Protein AF-A0A6L7QMC7-F1 (afdb_monomer_lite)

Sequence (197 aa):
MERDATQFAGSLADPPIGRLSRRTPMNTADYEFFRHNGYILLGQLFSDQDAARLRQGFDEDRATWGRAFWRPLESAYQTVNCDPLITWPAVEEIIHLPPILDAVEALLGAPICLSEACLRHMEPYEGEGWRRWHRDRPHWQQHPLRTQYIHALVYLADVDETTHCFSLSPEAADAPILDQEEQLPRGGIVDLHGPAG

Secondary structure (DSSP, 8-state):
------------PPPP--------S--HHHHHHHHHHS-------S-HHHHHHHHHHHHHHHHHHTTTT-EE-SSTTEEEES-HHHH-TTHHHHHT-HHHHHHHHHHH-S--------EEEE----SSPP-----SS---TTSTTS-S-------SS-B-TTS--EEE----TTS----HHHHHHHH--EEE-B---

Radius of gyration: 19.86 Å; chains: 1; bounding box: 69×43×45 Å

pLDDT: mean 86.81, std 19.12, range [29.09, 97.94]

Structure (mmCIF, N/CA/C/O backbone):
data_AF-A0A6L7QMC7-F1
#
_entry.id   AF-A0A6L7QMC7-F1
#
loop_
_atom_site.group_PDB
_atom_site.id
_atom_site.type_symbol
_atom_site.label_atom_id
_atom_site.label_alt_id
_atom_site.label_comp_id
_atom_site.label_asym_id
_atom_site.label_entity_id
_atom_site.label_seq_id
_atom_site.pdbx_PDB_ins_code
_atom_site.Cartn_x
_atom_site.Cartn_y
_atom_site.Cartn_z
_atom_site.occupancy
_atom_site.B_iso_or_equiv
_atom_site.auth_seq_id
_atom_site.auth_comp_id
_atom_site.auth_asym_id
_atom_site.auth_atom_id
_atom_site.pdbx_PDB_model_num
ATOM 1 N N . MET A 1 1 ? -46.396 -27.458 -20.108 1.00 35.62 1 MET A N 1
ATOM 2 C CA . MET A 1 1 ? -46.158 -27.012 -21.491 1.00 35.62 1 MET A CA 1
ATOM 3 C C . MET A 1 1 ? -46.412 -25.517 -21.488 1.00 35.62 1 MET A C 1
ATOM 5 O O . MET A 1 1 ? -47.546 -25.147 -21.246 1.00 35.62 1 MET A O 1
ATOM 9 N N . GLU A 1 2 ? -45.480 -24.585 -21.542 1.00 34.94 2 GLU A N 1
ATOM 10 C CA . GLU A 1 2 ? -44.019 -24.488 -21.495 1.00 34.94 2 GLU A CA 1
ATOM 11 C C . GLU A 1 2 ? -43.790 -23.090 -20.889 1.00 34.94 2 GLU A C 1
ATOM 13 O O . GLU A 1 2 ? -44.581 -22.179 -21.137 1.00 34.94 2 GLU A O 1
ATOM 18 N N . ARG A 1 3 ? -42.800 -22.934 -20.006 1.00 32.62 3 ARG A N 1
ATOM 19 C CA . ARG A 1 3 ? -42.454 -21.622 -19.446 1.00 32.62 3 ARG A CA 1
ATOM 20 C C . ARG A 1 3 ? -41.454 -20.984 -20.400 1.00 32.62 3 ARG A C 1
ATOM 22 O O . ARG A 1 3 ? -40.366 -21.527 -20.559 1.00 32.62 3 ARG A O 1
ATOM 29 N N . ASP A 1 4 ? -41.842 -19.872 -21.010 1.00 31.39 4 ASP A N 1
ATOM 30 C CA . ASP A 1 4 ? -40.967 -19.066 -21.855 1.00 31.39 4 ASP A CA 1
ATOM 31 C C . ASP A 1 4 ? -39.892 -18.403 -20.984 1.00 31.39 4 ASP A C 1
ATOM 33 O O . ASP A 1 4 ? -40.183 -17.621 -20.074 1.00 31.39 4 ASP A O 1
ATOM 37 N N . ALA A 1 5 ? -38.644 -18.782 -21.237 1.00 38.91 5 ALA A N 1
ATOM 38 C CA . ALA A 1 5 ? -37.454 -18.232 -20.619 1.00 38.91 5 ALA A CA 1
ATOM 39 C C . ALA A 1 5 ? -36.795 -17.295 -21.630 1.00 38.91 5 ALA A C 1
ATOM 41 O O . ALA A 1 5 ? -36.126 -17.743 -22.558 1.00 38.91 5 ALA A O 1
ATOM 42 N N . THR A 1 6 ? -36.961 -15.984 -21.470 1.00 38.12 6 THR A N 1
ATOM 43 C CA . THR A 1 6 ? -36.045 -15.016 -22.087 1.00 38.12 6 THR A CA 1
ATOM 44 C C . THR A 1 6 ? -36.028 -13.739 -21.260 1.00 38.12 6 THR A C 1
ATOM 46 O O . THR A 1 6 ? -36.898 -12.881 -21.381 1.00 38.12 6 THR A O 1
ATOM 49 N N . GLN A 1 7 ? -35.037 -13.614 -20.380 1.00 33.97 7 GLN A N 1
ATOM 50 C CA . GLN A 1 7 ? -34.765 -12.369 -19.676 1.00 33.97 7 GLN A CA 1
ATOM 51 C C . GLN A 1 7 ? -33.250 -12.194 -19.512 1.00 33.97 7 GLN A C 1
ATOM 53 O O . GLN A 1 7 ? -32.563 -13.094 -19.042 1.00 33.97 7 GLN A O 1
ATOM 58 N N . PHE A 1 8 ? -32.793 -11.001 -19.907 1.00 32.31 8 PHE A N 1
ATOM 59 C CA . PHE A 1 8 ? -31.482 -10.382 -19.676 1.00 32.31 8 PHE A CA 1
ATOM 60 C C . PHE A 1 8 ? -30.285 -10.865 -20.511 1.00 32.31 8 PHE A C 1
ATOM 62 O O . PHE A 1 8 ? -29.362 -11.498 -20.015 1.00 32.31 8 PHE A O 1
ATOM 69 N N . ALA A 1 9 ? -30.231 -10.402 -21.764 1.00 33.53 9 ALA A N 1
ATOM 70 C CA . ALA A 1 9 ? -28.965 -10.047 -22.405 1.00 33.53 9 ALA A CA 1
ATOM 71 C C . ALA A 1 9 ? -28.721 -8.543 -22.174 1.00 33.53 9 ALA A C 1
ATOM 73 O O . ALA A 1 9 ? -29.216 -7.699 -22.920 1.00 33.53 9 ALA A O 1
ATOM 74 N N . GLY A 1 10 ? -28.032 -8.205 -21.082 1.00 29.09 10 GLY A N 1
ATOM 75 C CA . GLY A 1 10 ? -27.532 -6.856 -20.819 1.00 29.09 10 GLY A CA 1
ATOM 76 C C . GLY A 1 10 ? -26.106 -6.735 -21.342 1.00 29.09 10 GLY A C 1
ATOM 77 O O . GLY A 1 10 ? -25.186 -7.288 -20.751 1.00 29.09 10 GLY A O 1
ATOM 78 N N . SER A 1 11 ? -25.945 -6.045 -22.468 1.00 32.69 11 SER A N 1
ATOM 79 C CA . SER A 1 11 ? -24.656 -5.658 -23.042 1.00 32.69 11 SER A CA 1
ATOM 80 C C . SER A 1 11 ? -23.900 -4.746 -22.069 1.00 32.69 11 SER A C 1
ATOM 82 O O . SER A 1 11 ? -24.388 -3.662 -21.752 1.00 32.69 11 SER A O 1
ATOM 84 N N . LEU A 1 12 ? -22.709 -5.158 -21.629 1.00 34.00 12 LEU A N 1
ATOM 85 C CA . LEU A 1 12 ? -21.730 -4.273 -20.995 1.00 34.00 12 LEU A CA 1
ATOM 86 C C . LEU A 1 12 ? -21.158 -3.372 -22.093 1.00 34.00 12 LEU A C 1
ATOM 88 O O . LEU A 1 12 ? -20.345 -3.805 -22.901 1.00 34.00 12 LEU A O 1
ATOM 92 N N . ALA A 1 13 ? -21.676 -2.152 -22.194 1.00 36.00 13 ALA A N 1
ATOM 93 C CA . ALA A 1 13 ? -21.052 -1.114 -22.998 1.00 36.00 13 ALA A CA 1
ATOM 94 C C . ALA A 1 13 ? -19.860 -0.546 -22.214 1.00 36.00 13 ALA A C 1
ATOM 96 O O . ALA A 1 13 ? -20.028 -0.151 -21.058 1.00 36.00 13 ALA A O 1
ATOM 97 N N . ASP A 1 14 ? -18.686 -0.508 -22.845 1.00 32.34 14 ASP A N 1
ATOM 98 C CA . ASP A 1 14 ? -17.489 0.135 -22.302 1.00 32.34 14 ASP A CA 1
ATOM 99 C C . ASP A 1 14 ? -17.764 1.613 -21.973 1.00 32.34 14 ASP A C 1
ATOM 101 O O . ASP A 1 14 ? -18.368 2.326 -22.788 1.00 32.34 14 ASP A O 1
ATOM 105 N N . PRO A 1 15 ? -17.329 2.117 -20.804 1.00 36.69 15 PRO A N 1
ATOM 106 C CA . PRO A 1 15 ? -17.437 3.532 -20.510 1.00 36.69 15 PRO A CA 1
ATOM 107 C C . PRO A 1 15 ? -16.401 4.334 -21.320 1.00 36.69 15 PRO A C 1
ATOM 109 O O . PRO A 1 15 ? -15.297 3.859 -21.593 1.00 36.69 15 PRO A O 1
ATOM 112 N N . PRO A 1 16 ? -16.736 5.576 -21.712 1.00 36.78 16 PRO A N 1
ATOM 113 C CA . PRO A 1 16 ? -15.867 6.400 -22.536 1.00 36.78 16 PRO A CA 1
ATOM 114 C C . PRO A 1 16 ? -14.612 6.839 -21.770 1.00 36.78 16 PRO A C 1
ATOM 116 O O . PRO A 1 16 ? -14.682 7.354 -20.654 1.00 36.78 16 PRO A O 1
ATOM 119 N N . ILE A 1 17 ? -13.467 6.689 -22.435 1.00 52.59 17 ILE A N 1
ATOM 120 C CA . ILE A 1 17 ? -12.154 7.195 -22.029 1.00 52.59 17 ILE A CA 1
ATOM 121 C C . ILE A 1 17 ? -12.224 8.727 -21.944 1.00 52.59 17 ILE A C 1
ATOM 123 O O . ILE A 1 17 ? -12.370 9.412 -22.958 1.00 52.59 17 ILE A O 1
ATOM 127 N N . GLY A 1 18 ? -12.119 9.283 -20.735 1.00 31.95 18 GLY A N 1
ATOM 128 C CA . GLY A 1 18 ? -12.090 10.731 -20.546 1.00 31.95 18 GLY A CA 1
ATOM 129 C C . GLY A 1 18 ? -12.012 11.169 -19.087 1.00 31.95 18 GLY A C 1
ATOM 130 O O . GLY A 1 18 ? -13.034 11.223 -18.418 1.00 31.95 18 GLY A O 1
ATOM 131 N N . ARG A 1 19 ? -10.802 11.573 -18.660 1.00 35.41 19 ARG A N 1
ATOM 132 C CA . ARG A 1 19 ? -10.436 12.154 -17.348 1.00 35.41 19 ARG A CA 1
ATOM 133 C C . ARG A 1 19 ? -10.773 11.261 -16.151 1.00 35.41 19 ARG A C 1
ATOM 135 O O . ARG A 1 19 ? -11.935 11.111 -15.800 1.00 35.41 19 ARG A O 1
ATOM 142 N N . LEU A 1 20 ? -9.735 10.773 -15.464 1.00 40.53 20 LEU A N 1
ATOM 143 C CA . LEU A 1 20 ? -9.845 10.194 -14.122 1.00 40.53 20 LEU A CA 1
ATOM 144 C C . LEU A 1 20 ? -10.726 11.115 -13.267 1.00 40.53 20 LEU A C 1
ATOM 146 O O . LEU A 1 20 ? -10.348 12.244 -12.937 1.00 40.53 20 LEU A O 1
ATOM 150 N N . SER A 1 21 ? -11.952 10.667 -13.002 1.00 38.91 21 SER A N 1
ATOM 151 C CA . SER A 1 21 ? -12.861 11.352 -12.099 1.00 38.91 21 SER A CA 1
ATOM 152 C C . SER A 1 21 ? -12.156 11.402 -10.756 1.00 38.91 21 SER A C 1
ATOM 154 O O . SER A 1 21 ? -11.796 10.352 -10.229 1.00 38.91 21 SER A O 1
ATOM 156 N N . ARG A 1 22 ? -11.935 12.604 -10.208 1.00 46.34 22 ARG A N 1
ATOM 157 C CA . ARG A 1 22 ? -11.463 12.761 -8.827 1.00 46.34 22 ARG A CA 1
ATOM 158 C C . ARG A 1 22 ? -12.378 11.909 -7.953 1.00 46.34 22 ARG A C 1
ATOM 160 O O . ARG A 1 22 ? -13.557 12.246 -7.819 1.00 46.34 22 ARG A O 1
ATOM 167 N N . ARG A 1 23 ? -11.883 10.785 -7.432 1.00 52.19 23 ARG A N 1
ATOM 168 C CA . ARG A 1 23 ? -12.653 10.009 -6.463 1.00 52.19 23 ARG A CA 1
ATOM 169 C C . ARG A 1 23 ? -12.905 10.946 -5.282 1.00 52.19 23 ARG A C 1
ATOM 171 O O . ARG A 1 23 ? -12.024 11.707 -4.886 1.00 52.19 23 ARG A O 1
ATOM 178 N N . THR A 1 24 ? -14.158 11.003 -4.850 1.00 54.84 24 THR A N 1
ATOM 179 C CA . THR A 1 24 ? -14.621 11.861 -3.758 1.00 54.84 24 THR A CA 1
ATOM 180 C C . THR A 1 24 ? -13.783 11.578 -2.502 1.00 54.84 24 THR A C 1
ATOM 182 O O . THR A 1 24 ? -13.392 10.422 -2.328 1.00 54.84 24 THR A O 1
ATOM 185 N N . PRO A 1 25 ? -13.498 12.581 -1.645 1.00 67.56 25 PRO A N 1
ATOM 186 C CA . PRO A 1 25 ? -12.871 12.354 -0.340 1.00 67.56 25 PRO A CA 1
ATOM 187 C C . PRO A 1 25 ? -13.529 11.184 0.398 1.00 67.56 25 PRO A C 1
ATOM 189 O O . PRO A 1 25 ? -14.721 10.931 0.190 1.00 67.56 25 PRO A O 1
ATOM 192 N N . MET A 1 26 ? -12.751 10.495 1.244 1.00 83.88 26 MET A N 1
ATOM 193 C CA . MET A 1 26 ? -13.194 9.322 2.005 1.00 83.88 26 MET A CA 1
ATOM 194 C C . MET A 1 26 ? -14.612 9.526 2.543 1.00 83.88 26 MET A C 1
ATOM 196 O O . MET A 1 26 ? -14.870 10.435 3.335 1.00 83.88 26 MET A O 1
ATOM 200 N N . ASN A 1 27 ? -15.543 8.694 2.081 1.00 88.25 27 ASN A N 1
ATOM 201 C CA . ASN A 1 27 ? -16.928 8.782 2.515 1.00 88.25 27 ASN A CA 1
ATOM 202 C C . ASN A 1 27 ? -17.154 7.916 3.765 1.00 88.25 27 ASN A C 1
ATOM 204 O O . ASN A 1 27 ? -16.319 7.097 4.153 1.00 88.25 27 ASN A O 1
ATOM 208 N N . THR A 1 28 ? -18.313 8.083 4.400 1.00 93.12 28 THR A N 1
ATOM 209 C CA . THR A 1 28 ? -18.673 7.329 5.607 1.00 93.12 28 THR A CA 1
ATOM 210 C C . THR A 1 28 ? -18.673 5.815 5.386 1.00 93.12 28 THR A C 1
ATOM 212 O O . THR A 1 28 ? -18.278 5.084 6.284 1.00 93.12 28 THR A O 1
ATOM 215 N N . ALA A 1 29 ? -19.082 5.330 4.211 1.00 94.69 29 ALA A N 1
ATOM 216 C CA . ALA A 1 29 ? -19.093 3.897 3.928 1.00 94.69 29 ALA A CA 1
ATOM 217 C C . ALA A 1 29 ? -17.670 3.324 3.831 1.00 94.69 29 ALA A C 1
ATOM 219 O O . ALA A 1 29 ? -17.428 2.249 4.369 1.00 94.69 29 ALA A O 1
ATOM 220 N N . ASP A 1 30 ? -16.728 4.051 3.224 1.00 95.12 30 ASP A N 1
ATOM 221 C CA . ASP A 1 30 ? -15.317 3.647 3.166 1.00 95.12 30 ASP A CA 1
ATOM 222 C C . ASP A 1 30 ? -14.689 3.631 4.566 1.00 95.12 30 ASP A C 1
ATOM 224 O O . ASP A 1 30 ? -14.010 2.673 4.930 1.00 95.12 30 ASP A O 1
ATOM 228 N N . TYR A 1 31 ? -14.959 4.655 5.383 1.00 95.75 31 TYR A N 1
ATOM 229 C CA . TYR A 1 31 ? -14.473 4.710 6.764 1.00 95.75 31 TYR A CA 1
ATOM 230 C C . TYR A 1 31 ? -15.016 3.547 7.605 1.00 95.75 31 TYR A C 1
ATOM 232 O O . TYR A 1 31 ? -14.258 2.872 8.302 1.00 95.75 31 TYR A O 1
ATOM 240 N N . GLU A 1 32 ? -16.320 3.275 7.525 1.00 97.44 32 GLU A N 1
ATOM 241 C CA . GLU A 1 32 ? -16.929 2.148 8.231 1.00 97.44 32 GLU A CA 1
ATOM 242 C C . GLU A 1 32 ? -16.409 0.809 7.704 1.00 97.44 32 GLU A C 1
ATOM 244 O O . GLU A 1 32 ? -16.139 -0.096 8.493 1.00 97.44 32 GLU A O 1
ATOM 249 N N . PHE A 1 33 ? -16.191 0.673 6.394 1.00 97.44 33 PHE A N 1
ATOM 250 C CA . PHE A 1 33 ? -15.571 -0.523 5.835 1.00 97.44 33 PHE A CA 1
ATOM 251 C C . PHE A 1 33 ? -14.164 -0.728 6.407 1.00 97.44 33 PHE A C 1
ATOM 253 O O . PHE A 1 33 ? -13.866 -1.826 6.884 1.00 97.44 33 PHE A O 1
ATOM 260 N N . PHE A 1 34 ? -13.335 0.321 6.451 1.00 97.69 34 PHE A N 1
ATOM 261 C CA . PHE A 1 34 ? -12.019 0.258 7.085 1.00 97.69 34 PHE A CA 1
ATOM 262 C C . PHE A 1 34 ? -12.136 -0.130 8.559 1.00 97.69 34 PHE A C 1
ATOM 264 O O . PHE A 1 34 ? -11.429 -1.019 9.021 1.00 97.69 34 PHE A O 1
ATOM 271 N N . ARG A 1 35 ? -13.053 0.488 9.309 1.00 97.69 35 ARG A N 1
ATOM 272 C CA . ARG A 1 35 ? -13.267 0.184 10.729 1.00 97.69 35 ARG A CA 1
ATOM 273 C C . ARG A 1 35 ? -13.571 -1.299 10.959 1.00 97.69 35 ARG A C 1
ATOM 275 O O . ARG A 1 35 ? -13.104 -1.852 11.951 1.00 97.69 35 ARG A O 1
ATOM 282 N N . HIS A 1 36 ? -14.330 -1.939 10.072 1.00 97.50 36 HIS A N 1
ATOM 283 C CA . HIS A 1 36 ? -14.719 -3.345 10.216 1.00 97.50 36 HIS A CA 1
ATOM 284 C C . HIS A 1 36 ? -13.692 -4.339 9.656 1.00 97.50 36 HIS A C 1
ATOM 286 O O . HIS A 1 36 ? -13.712 -5.500 10.058 1.00 97.50 36 HIS A O 1
ATOM 292 N N . ASN A 1 37 ? -12.815 -3.914 8.743 1.00 97.62 37 ASN A N 1
ATOM 293 C CA . ASN A 1 37 ? -11.956 -4.835 7.994 1.00 97.62 37 ASN A CA 1
ATOM 294 C C . ASN A 1 37 ? -10.453 -4.531 8.090 1.00 97.62 37 ASN A C 1
ATOM 296 O O . ASN A 1 37 ? -9.644 -5.399 7.778 1.00 97.62 37 ASN A O 1
ATOM 300 N N . GLY A 1 38 ? -10.064 -3.322 8.488 1.00 96.44 38 GLY A N 1
ATOM 301 C CA . GLY A 1 38 ? -8.672 -2.872 8.554 1.00 96.44 38 GLY A CA 1
ATOM 302 C C . GLY A 1 38 ? -8.050 -2.491 7.204 1.00 96.44 38 GLY A C 1
ATOM 303 O O . GLY A 1 38 ? -6.847 -2.253 7.141 1.00 96.44 38 GLY A O 1
ATOM 304 N N . TYR A 1 39 ? -8.835 -2.433 6.123 1.00 97.06 39 TYR A N 1
ATOM 305 C CA . TYR A 1 39 ? -8.382 -2.021 4.789 1.00 97.06 39 TYR A CA 1
ATOM 306 C C . TYR A 1 39 ? -9.516 -1.369 3.993 1.00 97.06 39 TYR A C 1
ATOM 308 O O . TYR A 1 39 ? -10.681 -1.532 4.342 1.00 97.06 39 TYR A O 1
ATOM 316 N N . ILE A 1 40 ? -9.172 -0.664 2.911 1.00 96.19 40 ILE A N 1
ATOM 317 C CA . ILE A 1 40 ? -10.093 -0.191 1.864 1.00 96.19 40 ILE A CA 1
ATOM 318 C C . ILE A 1 40 ? -9.420 -0.316 0.498 1.00 96.19 40 ILE A C 1
ATOM 320 O O . ILE A 1 40 ? -8.194 -0.316 0.405 1.00 96.19 40 ILE A O 1
ATOM 324 N N . LEU A 1 41 ? -10.222 -0.376 -0.565 1.00 94.62 41 LEU A N 1
ATOM 325 C CA . LEU A 1 41 ? -9.732 -0.322 -1.941 1.00 94.62 41 LEU A CA 1
ATOM 326 C C . LEU A 1 41 ? -9.963 1.073 -2.519 1.00 94.62 41 LEU A C 1
ATOM 328 O O . LEU A 1 41 ? -11.105 1.517 -2.678 1.00 94.62 41 LEU A O 1
ATOM 332 N N . LEU A 1 42 ? -8.874 1.754 -2.879 1.00 93.31 42 LEU A N 1
ATOM 333 C CA . LEU A 1 42 ? -8.942 3.064 -3.532 1.00 93.31 42 LEU A CA 1
ATOM 334 C C . LEU A 1 42 ? -9.303 2.975 -5.027 1.00 93.31 42 LEU A C 1
ATOM 336 O O . LEU A 1 42 ? -9.675 3.995 -5.612 1.00 93.31 42 LEU A O 1
ATOM 340 N N . GLY A 1 43 ? -9.362 1.759 -5.579 1.00 92.75 43 GLY A N 1
ATOM 341 C CA . GLY A 1 43 ? -9.669 1.511 -6.985 1.00 92.75 43 GLY A CA 1
ATOM 342 C C . GLY A 1 43 ? -8.534 1.981 -7.890 1.00 92.75 43 GLY A C 1
ATOM 343 O O . GLY A 1 43 ? -7.420 2.173 -7.419 1.00 92.75 43 GLY A O 1
ATOM 344 N N . GLN A 1 44 ? -8.853 2.191 -9.166 1.00 94.00 44 GLN A N 1
ATOM 345 C CA . GLN A 1 44 ? -7.896 2.633 -10.174 1.00 94.00 44 GLN A CA 1
ATOM 346 C C . GLN A 1 44 ? -7.441 4.080 -9.914 1.00 94.00 44 GLN A C 1
ATOM 348 O O . GLN A 1 44 ? -8.246 5.012 -10.042 1.00 94.00 44 GLN A O 1
ATOM 353 N N . LEU A 1 45 ? -6.168 4.288 -9.567 1.00 93.56 45 LEU A N 1
ATOM 354 C CA . LEU A 1 45 ? -5.603 5.618 -9.302 1.00 93.56 45 LEU A CA 1
ATOM 355 C C . LEU A 1 45 ? -5.004 6.267 -10.551 1.00 93.56 45 LEU A C 1
ATOM 357 O O . LEU A 1 45 ? -4.984 7.496 -10.657 1.00 93.56 45 LEU A O 1
ATOM 361 N N . PHE A 1 46 ? -4.542 5.453 -11.499 1.00 94.12 46 PHE A N 1
ATOM 362 C CA . PHE A 1 46 ? -3.865 5.909 -12.711 1.00 94.12 46 PHE A CA 1
ATOM 363 C C . PHE A 1 46 ? -4.627 5.539 -13.977 1.00 94.12 46 PHE A C 1
ATOM 365 O O . PHE A 1 46 ? -5.335 4.540 -14.033 1.00 94.12 46 PHE A O 1
ATOM 372 N N . SER A 1 47 ? -4.441 6.338 -15.026 1.00 94.31 47 SER A N 1
ATOM 373 C CA . SER A 1 47 ? -4.814 5.917 -16.374 1.00 94.31 47 SER A CA 1
ATOM 374 C C . SER A 1 47 ? -3.876 4.800 -16.836 1.00 94.31 47 SER A C 1
ATOM 376 O O . SER A 1 47 ? -2.734 4.752 -16.382 1.00 94.31 47 SER A O 1
ATOM 378 N N . ASP A 1 48 ? -4.295 3.967 -17.789 1.00 93.62 48 ASP A N 1
ATOM 379 C CA . ASP A 1 48 ? -3.432 2.918 -18.359 1.00 93.62 48 ASP A CA 1
ATOM 380 C C . ASP A 1 48 ? -2.093 3.483 -18.864 1.00 93.62 48 ASP A C 1
ATOM 382 O O . ASP A 1 48 ? -1.038 2.871 -18.709 1.00 93.62 48 ASP A O 1
ATOM 386 N N . GLN A 1 49 ? -2.121 4.696 -19.428 1.00 95.81 49 GLN A N 1
ATOM 387 C CA . GLN A 1 49 ? -0.925 5.392 -19.897 1.00 95.81 49 GLN A CA 1
ATOM 388 C C . GLN A 1 49 ? 0.011 5.779 -18.740 1.00 95.81 49 GLN A C 1
A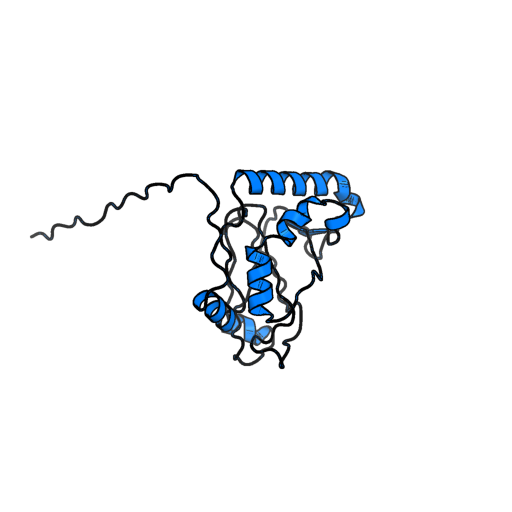TOM 390 O O . GLN A 1 49 ? 1.226 5.607 -18.852 1.00 95.81 49 GLN A O 1
ATOM 395 N N . ASP A 1 50 ? -0.535 6.308 -17.643 1.00 95.69 50 ASP A N 1
ATOM 396 C CA . ASP A 1 50 ? 0.256 6.674 -16.465 1.00 95.69 50 ASP A CA 1
ATOM 397 C C . ASP A 1 50 ? 0.789 5.435 -15.743 1.00 95.69 50 ASP A C 1
ATOM 399 O O . ASP A 1 50 ? 1.963 5.408 -15.378 1.00 95.69 50 ASP A O 1
ATOM 403 N N . ALA A 1 51 ? -0.032 4.391 -15.609 1.00 95.31 51 ALA A N 1
ATOM 404 C CA . ALA A 1 51 ? 0.372 3.112 -15.039 1.00 95.31 51 ALA A CA 1
ATOM 405 C C . 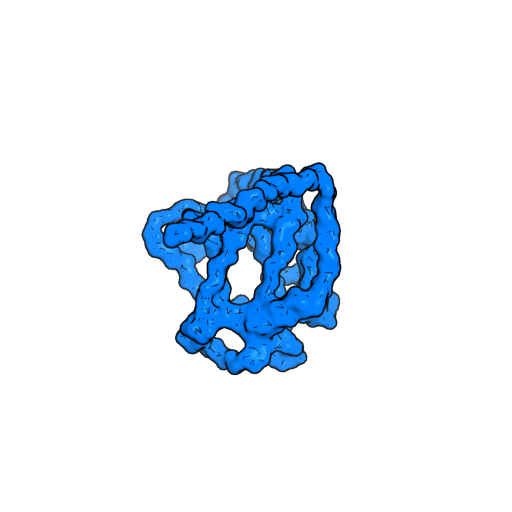ALA A 1 51 ? 1.525 2.489 -15.845 1.00 95.31 51 ALA A C 1
ATOM 407 O O . ALA A 1 51 ? 2.542 2.106 -15.267 1.00 95.31 51 ALA A O 1
ATOM 408 N N . ALA A 1 52 ? 1.430 2.477 -17.180 1.00 96.06 52 ALA A N 1
ATOM 409 C CA . ALA A 1 52 ? 2.493 1.981 -18.053 1.00 96.06 52 ALA A CA 1
ATOM 410 C C . ALA A 1 52 ? 3.792 2.795 -17.925 1.00 96.06 52 ALA A C 1
ATOM 412 O O . ALA A 1 52 ? 4.878 2.221 -17.842 1.00 96.06 52 ALA A O 1
ATOM 413 N N . ARG A 1 53 ? 3.697 4.130 -17.858 1.00 97.00 53 ARG A N 1
ATOM 414 C CA . ARG A 1 53 ? 4.859 5.010 -17.650 1.00 97.00 53 ARG A CA 1
ATOM 415 C C . ARG A 1 53 ? 5.525 4.762 -16.296 1.00 97.00 53 ARG A C 1
ATOM 417 O O . ARG A 1 53 ? 6.750 4.677 -16.228 1.00 97.00 53 ARG A O 1
ATOM 424 N N . LEU A 1 54 ? 4.741 4.657 -15.222 1.00 97.19 54 LEU A N 1
ATOM 425 C CA . LEU A 1 54 ? 5.265 4.395 -13.880 1.00 97.19 54 LEU A CA 1
ATOM 426 C C . LEU A 1 54 ? 5.902 3.006 -13.799 1.00 97.19 54 LEU A C 1
ATOM 428 O O . LEU A 1 54 ? 6.986 2.861 -13.239 1.00 97.19 54 LEU A O 1
ATOM 432 N N . ARG A 1 55 ? 5.288 1.999 -14.425 1.00 96.94 55 ARG A N 1
ATOM 433 C CA . ARG A 1 55 ? 5.872 0.661 -14.540 1.00 96.94 55 ARG A CA 1
ATOM 434 C C . ARG A 1 55 ? 7.208 0.681 -15.280 1.00 96.94 55 ARG A C 1
ATOM 436 O O . ARG A 1 55 ? 8.174 0.105 -14.790 1.00 96.94 55 ARG A O 1
ATOM 443 N N . GLN A 1 56 ? 7.297 1.387 -16.405 1.00 97.31 56 GLN A N 1
ATOM 444 C CA . GLN A 1 56 ? 8.564 1.540 -17.118 1.00 97.31 56 GLN A CA 1
ATOM 445 C C . GLN A 1 56 ? 9.641 2.175 -16.221 1.00 97.31 56 GLN A C 1
ATOM 447 O O . GLN A 1 56 ? 10.757 1.667 -16.161 1.00 97.31 56 GLN A O 1
ATOM 452 N N . GLY A 1 57 ? 9.303 3.238 -15.482 1.00 97.31 57 GLY A N 1
ATOM 453 C CA . GLY A 1 57 ? 10.231 3.882 -14.546 1.00 97.31 57 GLY A CA 1
ATOM 454 C C . GLY A 1 57 ? 10.708 2.951 -13.426 1.00 97.31 57 GLY A C 1
ATOM 455 O O . GLY A 1 57 ? 11.893 2.936 -13.101 1.00 97.31 57 GLY A O 1
ATOM 456 N N . PHE A 1 58 ? 9.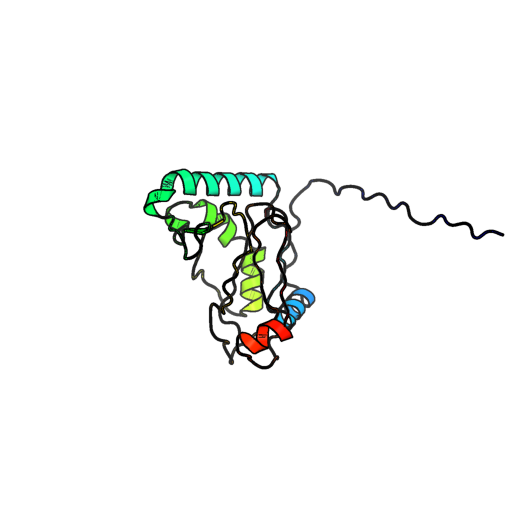813 2.122 -12.886 1.00 97.44 58 PHE A N 1
ATOM 457 C CA . PHE A 1 58 ? 10.159 1.078 -11.921 1.00 97.44 58 PHE A CA 1
ATOM 458 C C . PHE A 1 58 ? 11.144 0.050 -12.508 1.00 97.44 58 PHE A C 1
ATOM 460 O O . PHE A 1 58 ? 12.120 -0.322 -11.854 1.00 97.44 58 PHE A O 1
ATOM 467 N N . ASP A 1 59 ? 10.915 -0.408 -13.741 1.00 97.25 59 ASP A N 1
ATOM 468 C CA . ASP A 1 59 ? 11.783 -1.395 -14.392 1.00 97.25 59 ASP A CA 1
ATOM 469 C C . ASP A 1 59 ? 13.165 -0.799 -14.734 1.00 97.25 59 ASP A C 1
ATOM 471 O O . ASP A 1 59 ? 14.194 -1.461 -14.558 1.00 97.25 59 ASP A O 1
ATOM 475 N N . GLU A 1 60 ? 13.217 0.471 -15.145 1.00 97.75 60 GLU A N 1
ATOM 476 C CA . GLU A 1 60 ? 14.460 1.222 -15.369 1.00 97.75 60 GLU A CA 1
ATOM 477 C C . GLU A 1 60 ? 15.255 1.438 -14.071 1.00 97.75 60 GLU A C 1
ATOM 479 O O . GLU A 1 60 ? 16.482 1.275 -14.069 1.00 97.75 60 GLU A O 1
ATOM 484 N N . ASP A 1 61 ? 14.574 1.743 -12.959 1.00 97.94 61 ASP A N 1
ATOM 485 C CA . ASP A 1 61 ? 15.185 1.852 -11.630 1.00 97.94 61 ASP A CA 1
ATOM 486 C C . ASP A 1 61 ? 15.863 0.540 -11.227 1.00 97.94 61 ASP A C 1
ATOM 488 O O . ASP A 1 61 ? 17.047 0.521 -10.874 1.00 97.94 61 ASP A O 1
ATOM 492 N N . ARG A 1 62 ? 15.149 -0.585 -11.370 1.00 96.88 62 ARG A N 1
ATOM 493 C CA . ARG A 1 62 ? 15.693 -1.926 -11.117 1.00 96.88 62 ARG A CA 1
ATOM 494 C C . ARG A 1 62 ? 16.902 -2.234 -11.985 1.00 96.88 62 ARG A C 1
ATOM 496 O O . ARG A 1 62 ? 17.905 -2.737 -11.477 1.00 96.88 62 ARG A O 1
ATOM 503 N N . ALA A 1 63 ? 16.821 -1.956 -13.284 1.00 97.25 63 ALA A N 1
ATOM 504 C CA . ALA A 1 63 ? 17.910 -2.234 -14.215 1.00 97.25 63 ALA A CA 1
ATOM 505 C C . ALA A 1 63 ? 19.166 -1.408 -13.892 1.00 97.25 63 ALA A C 1
ATOM 507 O O . ALA A 1 63 ? 20.285 -1.920 -13.968 1.00 97.25 63 ALA A O 1
ATOM 508 N N . THR A 1 64 ? 18.982 -0.149 -13.491 1.00 97.69 64 THR A N 1
ATOM 509 C CA . THR A 1 64 ? 20.072 0.798 -13.225 1.00 97.69 64 THR A CA 1
ATOM 510 C C . THR A 1 64 ? 20.694 0.586 -11.845 1.00 97.69 64 THR A C 1
ATOM 512 O O . THR A 1 64 ? 21.917 0.516 -11.708 1.00 97.69 64 THR A O 1
ATOM 515 N N . TRP A 1 65 ? 19.861 0.443 -10.813 1.00 97.56 65 TRP A N 1
ATOM 516 C CA . TRP A 1 65 ? 20.272 0.444 -9.406 1.00 97.56 65 TRP A CA 1
ATOM 517 C C . TRP A 1 65 ? 20.228 -0.935 -8.747 1.00 97.56 65 TRP A C 1
ATOM 519 O O . TRP A 1 65 ? 20.521 -1.061 -7.553 1.00 97.56 65 TRP A O 1
ATOM 529 N N . GLY A 1 66 ? 19.926 -1.987 -9.512 1.00 94.69 66 GLY A N 1
ATOM 530 C CA . GLY A 1 66 ? 19.679 -3.344 -9.019 1.00 94.69 66 GLY A CA 1
ATOM 531 C C . GLY A 1 66 ? 20.784 -3.949 -8.148 1.00 94.69 66 GLY A C 1
ATOM 532 O O . GLY A 1 66 ? 20.510 -4.780 -7.293 1.00 94.69 66 GLY A O 1
ATOM 533 N N . ARG A 1 67 ? 22.043 -3.530 -8.326 1.00 93.25 67 ARG A N 1
ATOM 534 C CA . ARG A 1 67 ? 23.178 -4.010 -7.510 1.00 93.25 67 ARG A CA 1
ATOM 535 C C . ARG A 1 67 ? 23.421 -3.204 -6.235 1.00 93.25 67 ARG A C 1
ATOM 537 O O . ARG A 1 67 ? 24.126 -3.691 -5.358 1.00 93.25 67 ARG A O 1
ATOM 544 N N . ALA A 1 68 ? 22.925 -1.971 -6.174 1.00 95.50 68 ALA A N 1
ATOM 545 C CA . ALA A 1 68 ? 23.262 -1.015 -5.123 1.00 95.50 68 ALA A CA 1
ATOM 546 C C . ALA A 1 68 ? 22.112 -0.799 -4.133 1.00 95.50 68 ALA A C 1
ATOM 548 O O . ALA A 1 68 ? 22.361 -0.743 -2.933 1.00 95.50 68 ALA A O 1
ATOM 549 N N . PHE A 1 69 ? 20.873 -0.706 -4.625 1.00 97.31 69 PHE A N 1
ATOM 550 C CA . PHE A 1 69 ? 19.705 -0.345 -3.810 1.00 97.31 69 PHE A CA 1
ATOM 551 C C . PHE A 1 69 ? 18.653 -1.450 -3.710 1.00 97.31 69 PHE A C 1
ATOM 553 O O . PHE A 1 69 ? 17.863 -1.468 -2.769 1.00 97.31 69 PHE A O 1
ATOM 560 N N . TRP A 1 70 ? 18.665 -2.408 -4.637 1.00 97.25 70 TRP A N 1
ATOM 561 C CA . TRP A 1 70 ? 17.750 -3.541 -4.601 1.00 97.25 70 TRP A CA 1
ATOM 562 C C . TRP A 1 70 ? 18.390 -4.716 -3.878 1.00 97.25 70 TRP A C 1
ATOM 564 O O . TRP A 1 70 ? 19.451 -5.204 -4.266 1.00 97.25 70 TRP A O 1
ATOM 574 N N . ARG A 1 71 ? 17.730 -5.192 -2.823 1.00 95.12 71 ARG A N 1
ATOM 575 C CA . ARG A 1 71 ? 18.199 -6.331 -2.026 1.00 95.12 71 ARG A CA 1
ATOM 576 C C . ARG A 1 71 ? 17.189 -7.475 -2.042 1.00 95.12 71 ARG A C 1
ATOM 578 O O . ARG A 1 71 ? 15.986 -7.202 -2.031 1.00 95.12 71 ARG A O 1
ATOM 585 N N . PRO A 1 72 ? 17.644 -8.739 -2.046 1.00 93.00 72 PRO A N 1
ATOM 586 C CA . PRO A 1 72 ? 16.751 -9.871 -1.847 1.00 93.00 72 PRO A CA 1
ATOM 587 C C . PRO A 1 72 ? 16.166 -9.845 -0.431 1.00 93.00 72 PRO A C 1
ATOM 589 O O . PRO A 1 72 ? 16.824 -9.408 0.518 1.00 93.00 72 PRO A O 1
ATOM 592 N N . LEU A 1 73 ? 14.928 -10.311 -0.298 1.00 88.12 73 LEU A N 1
ATOM 593 C CA . LEU A 1 73 ? 14.329 -10.643 0.992 1.00 88.12 73 LEU A CA 1
ATOM 594 C C . LEU A 1 73 ? 14.492 -12.139 1.288 1.00 88.12 73 LEU A C 1
ATOM 596 O O . LEU A 1 73 ? 15.184 -12.855 0.571 1.00 88.12 73 LEU A O 1
ATOM 600 N N . GLU A 1 74 ? 13.918 -12.603 2.400 1.00 79.88 74 GLU A N 1
ATOM 601 C CA . GLU A 1 74 ? 14.048 -14.001 2.839 1.00 79.88 74 GLU A CA 1
ATOM 602 C C . GLU A 1 74 ? 13.514 -15.008 1.808 1.00 79.88 74 GLU A C 1
ATOM 604 O O . GLU A 1 74 ? 14.009 -16.132 1.742 1.00 79.88 74 GLU A O 1
ATOM 609 N N . SER A 1 75 ? 12.533 -14.617 0.989 1.00 73.94 75 SER A N 1
ATOM 610 C CA . SER A 1 75 ? 12.098 -15.407 -0.160 1.00 73.94 75 SER A CA 1
ATOM 611 C C . SER A 1 75 ? 13.007 -15.152 -1.366 1.00 73.94 75 SER A C 1
ATOM 613 O O . SER A 1 75 ? 13.299 -14.012 -1.728 1.00 73.94 75 SER A O 1
ATOM 615 N N . ALA A 1 76 ? 13.436 -16.232 -2.028 1.00 71.56 76 ALA A N 1
ATOM 616 C CA . ALA A 1 76 ? 14.399 -16.177 -3.134 1.00 71.56 76 ALA A CA 1
ATOM 617 C C . ALA A 1 76 ? 13.912 -15.386 -4.367 1.00 71.56 76 ALA A C 1
ATOM 619 O O . ALA A 1 76 ? 14.715 -15.040 -5.228 1.00 71.56 76 ALA A O 1
ATOM 620 N N . TYR A 1 77 ? 12.613 -15.107 -4.449 1.00 86.50 77 TYR A N 1
ATOM 621 C CA . TYR A 1 77 ? 11.958 -14.447 -5.576 1.00 86.50 77 TYR A CA 1
ATOM 622 C C . TYR A 1 77 ? 11.488 -13.021 -5.247 1.00 86.50 77 TYR A C 1
ATOM 624 O O . TYR A 1 77 ? 10.887 -12.373 -6.096 1.00 86.50 77 TYR A O 1
ATOM 632 N N . GLN A 1 78 ? 11.750 -12.499 -4.043 1.00 90.88 78 GLN A N 1
ATOM 633 C CA . GLN A 1 78 ? 11.393 -11.125 -3.692 1.00 90.88 78 GLN A CA 1
ATOM 634 C C . GLN A 1 78 ? 12.631 -10.238 -3.592 1.00 90.88 78 GLN A C 1
ATOM 636 O O . GLN A 1 78 ? 13.576 -10.543 -2.863 1.00 90.88 78 GLN A O 1
ATOM 641 N N . THR A 1 79 ? 12.588 -9.083 -4.255 1.00 95.00 79 THR A N 1
ATOM 642 C CA . THR A 1 79 ? 13.552 -8.001 -4.036 1.00 95.00 79 THR A CA 1
ATOM 643 C C . THR A 1 79 ? 12.848 -6.711 -3.642 1.00 95.00 79 THR A C 1
ATOM 645 O O . THR A 1 79 ? 11.674 -6.489 -3.951 1.00 95.00 79 THR A O 1
ATOM 648 N N . VAL A 1 80 ? 13.558 -5.868 -2.896 1.00 96.56 80 VAL A N 1
ATOM 649 C CA . VAL A 1 80 ? 13.028 -4.611 -2.368 1.00 96.56 80 VAL A CA 1
ATOM 650 C C . VAL A 1 80 ? 14.051 -3.488 -2.500 1.00 96.56 80 VAL A C 1
ATOM 652 O O . VAL A 1 80 ? 15.242 -3.711 -2.277 1.00 96.56 80 VAL A O 1
ATOM 655 N N . ASN A 1 81 ? 13.569 -2.288 -2.811 1.00 97.75 81 ASN A N 1
ATOM 656 C CA . ASN A 1 81 ? 14.285 -1.020 -2.679 1.00 97.75 81 ASN A CA 1
ATOM 657 C C . ASN A 1 81 ? 13.461 -0.113 -1.751 1.00 97.75 81 ASN A C 1
ATOM 659 O O . ASN A 1 81 ? 12.338 0.239 -2.097 1.00 97.75 81 ASN A O 1
ATOM 663 N N . CYS A 1 82 ? 13.988 0.224 -0.571 1.00 96.62 82 CYS A N 1
ATOM 664 C CA . CYS A 1 82 ? 13.305 1.066 0.426 1.00 96.62 82 CYS A CA 1
ATOM 665 C C . CYS A 1 82 ? 13.801 2.517 0.452 1.00 96.62 82 CYS A C 1
ATOM 667 O O . CYS A 1 82 ? 13.443 3.280 1.344 1.00 96.62 82 CYS A O 1
ATOM 669 N N . ASP A 1 83 ? 14.590 2.901 -0.552 1.00 95.88 83 ASP A N 1
ATOM 670 C CA . ASP A 1 83 ? 15.068 4.265 -0.743 1.00 95.88 83 ASP A CA 1
ATOM 671 C C . ASP A 1 83 ? 14.716 4.782 -2.157 1.00 95.88 83 ASP A C 1
ATOM 673 O O . ASP A 1 83 ? 15.570 5.345 -2.857 1.00 95.88 83 ASP A O 1
ATOM 677 N N . PRO A 1 84 ? 13.464 4.608 -2.633 1.00 96.00 84 PRO A N 1
ATOM 678 C CA . PRO A 1 84 ? 13.115 4.932 -4.011 1.00 96.00 84 PRO A CA 1
ATOM 679 C C . PRO A 1 84 ? 13.166 6.429 -4.299 1.00 96.00 84 PRO A C 1
ATOM 681 O O . PRO A 1 84 ? 13.419 6.817 -5.428 1.00 96.00 84 PRO A O 1
ATOM 684 N N . LEU A 1 85 ? 13.031 7.287 -3.285 1.00 95.69 85 LEU A N 1
ATOM 685 C CA . LEU A 1 85 ? 13.203 8.735 -3.444 1.00 95.69 85 LEU A CA 1
ATOM 686 C C . LEU A 1 85 ? 14.627 9.128 -3.880 1.00 95.69 85 LEU A C 1
ATOM 688 O O . LEU A 1 85 ? 14.823 10.205 -4.433 1.00 95.69 85 LEU A O 1
ATOM 692 N N . ILE A 1 86 ? 15.622 8.264 -3.649 1.00 95.94 86 ILE A N 1
ATOM 693 C CA . ILE A 1 86 ? 17.009 8.487 -4.084 1.00 95.94 86 ILE A CA 1
ATOM 694 C C . ILE A 1 86 ? 17.207 8.049 -5.539 1.00 95.94 86 ILE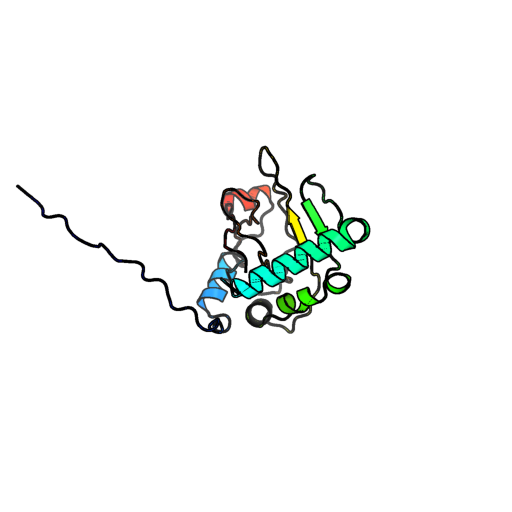 A C 1
ATOM 696 O O . ILE A 1 86 ? 17.970 8.666 -6.280 1.00 95.94 86 ILE A O 1
ATOM 700 N N . THR A 1 87 ? 16.553 6.960 -5.934 1.00 97.25 87 THR A N 1
ATOM 701 C CA . THR A 1 87 ? 16.879 6.192 -7.146 1.00 97.25 87 THR A CA 1
ATOM 702 C C . THR A 1 87 ? 15.866 6.406 -8.273 1.00 97.25 87 THR A C 1
ATOM 704 O O . THR A 1 87 ? 16.260 6.524 -9.436 1.00 97.25 87 THR A O 1
ATOM 707 N N . TRP A 1 88 ? 14.598 6.631 -7.914 1.00 96.81 88 TRP A N 1
ATOM 708 C CA . TRP A 1 88 ? 13.479 6.903 -8.809 1.00 96.81 88 TRP A CA 1
ATOM 709 C C . TRP A 1 88 ? 12.585 8.052 -8.298 1.00 96.81 88 TRP A C 1
ATOM 711 O O . TRP A 1 88 ? 11.522 7.815 -7.720 1.00 96.81 88 TRP A O 1
ATOM 721 N N . PRO A 1 89 ? 12.949 9.324 -8.557 1.00 88.38 89 PRO A N 1
ATOM 722 C CA . PRO A 1 89 ? 12.190 10.483 -8.072 1.00 88.38 89 PRO A CA 1
ATOM 723 C C . PRO A 1 89 ? 10.713 10.522 -8.496 1.00 88.38 89 PRO A C 1
ATOM 725 O O . PRO A 1 89 ? 9.896 11.103 -7.792 1.00 88.38 89 PRO A O 1
ATOM 728 N N . ALA A 1 90 ? 10.327 9.871 -9.603 1.00 90.81 90 ALA A N 1
ATOM 729 C CA . ALA A 1 90 ? 8.924 9.838 -10.033 1.00 90.81 90 ALA A CA 1
ATOM 730 C C . ALA A 1 90 ? 8.008 9.059 -9.067 1.00 90.81 90 ALA A C 1
ATOM 732 O O . ALA A 1 90 ? 6.791 9.213 -9.131 1.00 90.81 90 ALA A O 1
ATOM 733 N N . VAL A 1 91 ? 8.563 8.287 -8.119 1.00 94.81 91 VAL A N 1
ATOM 734 C CA . VAL A 1 91 ? 7.787 7.700 -7.012 1.00 94.81 91 VAL A CA 1
ATOM 735 C C . VAL A 1 91 ? 7.067 8.774 -6.180 1.00 94.81 91 VAL A C 1
ATOM 737 O O . VAL A 1 91 ? 6.026 8.497 -5.582 1.00 94.81 91 VAL A O 1
ATOM 740 N N . GLU A 1 92 ? 7.564 10.019 -6.181 1.00 95.31 92 GLU A N 1
ATOM 741 C CA . GLU A 1 92 ? 6.894 11.153 -5.539 1.00 95.31 92 GLU A CA 1
ATOM 742 C C . GLU A 1 92 ? 5.501 11.417 -6.114 1.00 95.31 92 GLU A C 1
ATOM 744 O O . GLU A 1 92 ? 4.624 11.849 -5.368 1.00 95.31 92 GLU A O 1
ATOM 749 N N . GLU A 1 93 ? 5.270 11.129 -7.400 1.00 94.50 93 GLU A N 1
ATOM 750 C CA . GLU A 1 93 ? 3.953 11.279 -8.026 1.00 94.50 93 GLU A CA 1
ATOM 751 C C . GLU A 1 93 ? 2.913 10.372 -7.359 1.00 94.50 93 GLU A C 1
ATOM 753 O O . GLU A 1 93 ? 1.769 10.782 -7.184 1.00 94.50 93 GLU A O 1
ATOM 758 N N . ILE A 1 94 ? 3.326 9.166 -6.947 1.00 95.38 94 ILE A N 1
ATOM 759 C CA . ILE A 1 94 ? 2.482 8.193 -6.245 1.00 95.38 94 ILE A CA 1
ATOM 760 C C . ILE A 1 94 ? 2.261 8.649 -4.799 1.00 95.38 94 ILE A C 1
ATOM 762 O O . ILE A 1 94 ? 1.127 8.699 -4.328 1.00 95.38 94 ILE A O 1
ATOM 766 N N . ILE A 1 95 ? 3.342 9.014 -4.100 1.00 95.19 95 ILE A N 1
ATOM 767 C CA . ILE A 1 95 ? 3.308 9.413 -2.682 1.00 95.19 95 ILE A CA 1
ATOM 768 C C . ILE A 1 95 ? 2.397 10.627 -2.464 1.00 95.19 95 ILE A C 1
ATOM 770 O O . ILE A 1 95 ? 1.696 10.693 -1.457 1.00 95.19 95 ILE A O 1
ATOM 774 N N . HIS A 1 96 ? 2.384 11.573 -3.405 1.00 94.44 96 HIS A N 1
ATOM 775 C CA . HIS A 1 96 ? 1.600 12.802 -3.295 1.00 94.44 96 HIS A CA 1
ATOM 776 C C . HIS A 1 96 ? 0.197 12.708 -3.908 1.00 94.44 96 HIS A C 1
ATOM 778 O O . HIS A 1 96 ? -0.470 13.736 -4.057 1.00 94.44 96 HIS A O 1
ATOM 784 N N . LEU A 1 97 ? -0.276 11.512 -4.275 1.00 94.06 97 LEU A N 1
ATOM 785 C CA . LEU A 1 97 ? -1.616 11.357 -4.831 1.00 94.06 97 LEU A CA 1
ATOM 786 C C . LEU A 1 97 ? -2.689 11.792 -3.820 1.00 94.06 97 LEU A C 1
ATOM 788 O O . LEU A 1 97 ? -2.800 11.172 -2.758 1.00 94.06 97 LEU A O 1
ATOM 792 N N . PRO A 1 98 ? -3.557 12.767 -4.164 1.00 93.44 98 PRO A N 1
ATOM 793 C CA . PRO A 1 98 ? -4.610 13.213 -3.258 1.00 93.44 98 PRO A CA 1
ATOM 794 C C . PRO A 1 98 ? -5.526 12.085 -2.760 1.00 93.44 98 PRO A C 1
ATOM 796 O O . PRO A 1 98 ? -5.758 12.038 -1.561 1.00 93.44 98 PRO A O 1
ATOM 799 N N . PRO A 1 99 ? -5.970 11.107 -3.583 1.00 93.06 99 PRO A N 1
ATOM 800 C CA . PRO A 1 99 ? -6.779 9.995 -3.072 1.00 93.06 99 PRO A CA 1
ATOM 801 C C . PRO A 1 99 ? -6.100 9.169 -1.970 1.00 93.06 99 PRO A C 1
ATOM 803 O O . PRO A 1 99 ? -6.792 8.642 -1.103 1.00 93.06 99 PRO A O 1
ATOM 806 N N . ILE A 1 100 ? -4.767 9.049 -1.999 1.00 94.69 100 ILE A N 1
ATOM 807 C CA . ILE A 1 100 ? -4.000 8.362 -0.954 1.00 94.69 100 ILE A CA 1
ATOM 808 C C . ILE A 1 100 ? -3.893 9.265 0.274 1.00 94.69 100 ILE A C 1
ATOM 810 O O . ILE A 1 100 ? -4.261 8.843 1.367 1.00 94.69 100 ILE A O 1
ATOM 814 N N . LEU A 1 101 ? -3.425 10.504 0.099 1.00 94.38 101 LEU A N 1
ATOM 815 C CA . LEU A 1 101 ? -3.220 11.440 1.206 1.00 94.38 101 LEU A CA 1
ATOM 816 C C . LEU A 1 101 ? -4.526 11.729 1.957 1.00 94.38 101 LEU A C 1
ATOM 818 O O . LEU A 1 101 ? -4.569 11.557 3.171 1.00 94.38 101 LEU A O 1
ATOM 822 N N . ASP A 1 102 ? -5.602 12.054 1.237 1.00 93.12 102 ASP A N 1
ATOM 823 C CA . ASP A 1 102 ? -6.919 12.341 1.810 1.00 93.12 102 ASP A CA 1
ATOM 824 C C . ASP A 1 102 ? -7.452 11.137 2.602 1.00 93.12 102 ASP A C 1
ATOM 826 O O . ASP A 1 102 ? -8.028 11.294 3.679 1.00 93.12 102 ASP A O 1
ATOM 830 N N . ALA A 1 103 ? -7.254 9.917 2.088 1.00 94.88 103 ALA A N 1
ATOM 831 C CA . ALA A 1 103 ? -7.683 8.706 2.773 1.00 94.88 103 ALA A CA 1
ATOM 832 C C . ALA A 1 103 ? -6.864 8.448 4.047 1.00 94.88 103 ALA A C 1
ATOM 834 O O . ALA A 1 103 ? -7.427 8.134 5.096 1.00 94.88 103 ALA A O 1
ATOM 835 N N . VAL A 1 104 ? -5.541 8.597 3.979 1.00 95.38 104 VAL A N 1
ATOM 836 C CA . VAL A 1 104 ? -4.649 8.372 5.122 1.00 95.38 104 VAL A CA 1
ATOM 837 C C . VAL A 1 104 ? -4.888 9.420 6.215 1.00 95.38 104 VAL A C 1
ATOM 839 O O . VAL A 1 104 ? -5.000 9.049 7.384 1.00 95.38 104 VAL A O 1
ATOM 842 N N . GLU A 1 105 ? -5.047 10.698 5.858 1.00 94.56 105 GLU A N 1
ATOM 843 C CA . GLU A 1 105 ? -5.400 11.770 6.802 1.00 94.56 105 GLU A CA 1
ATOM 844 C C . GLU A 1 105 ? -6.765 11.532 7.453 1.00 94.56 105 GLU A C 1
ATOM 846 O O . GLU A 1 105 ? -6.897 11.669 8.670 1.00 94.56 105 GLU A O 1
ATOM 851 N N . ALA A 1 106 ? -7.775 11.124 6.676 1.00 94.62 106 ALA A N 1
ATOM 852 C CA . ALA A 1 106 ? -9.104 10.829 7.206 1.00 94.62 106 ALA A CA 1
ATOM 853 C C . ALA A 1 106 ? -9.098 9.649 8.194 1.00 94.62 106 ALA A C 1
ATOM 855 O O . ALA A 1 106 ? -9.795 9.693 9.210 1.00 94.62 106 ALA A O 1
ATOM 856 N N . LEU A 1 107 ? -8.302 8.607 7.927 1.00 96.19 107 LEU A N 1
ATOM 857 C CA 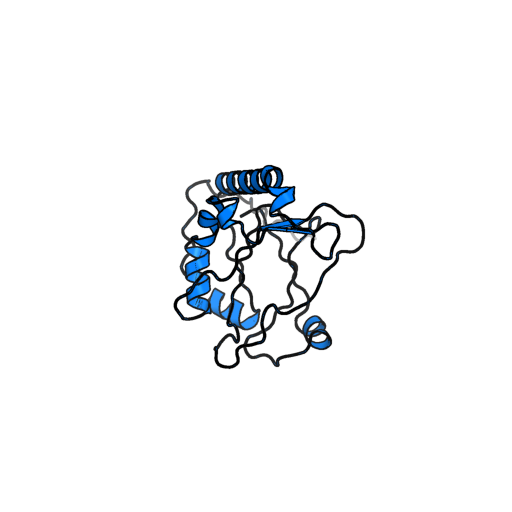. LEU A 1 107 ? -8.189 7.440 8.805 1.00 96.19 107 LEU A CA 1
ATOM 858 C C . LEU A 1 107 ? -7.377 7.732 10.069 1.00 96.19 107 LEU A C 1
ATOM 860 O O . LEU A 1 107 ? -7.774 7.297 11.149 1.00 96.19 107 LEU A O 1
ATOM 864 N N . LEU A 1 108 ? -6.256 8.448 9.954 1.00 94.75 108 LEU A N 1
ATOM 865 C CA . LEU A 1 108 ? -5.394 8.775 11.096 1.00 94.75 108 LEU A CA 1
ATOM 866 C C . LEU A 1 108 ? -5.917 9.954 11.929 1.00 94.75 108 LEU A C 1
ATOM 868 O O . LEU A 1 108 ? -5.514 10.120 13.079 1.00 94.75 108 LEU A O 1
ATOM 872 N N . GLY A 1 109 ? -6.790 10.792 11.364 1.00 93.56 109 GLY A N 1
ATOM 873 C CA . GLY A 1 109 ? -7.404 11.925 12.060 1.00 93.56 109 GLY A CA 1
ATOM 874 C C . GLY A 1 109 ? -6.409 12.995 12.529 1.00 93.56 109 GLY A C 1
ATOM 875 O O . GLY A 1 109 ? -6.708 13.746 13.458 1.00 93.56 109 GLY A O 1
ATOM 876 N N . ALA A 1 110 ? -5.220 13.054 11.927 1.00 90.62 110 ALA A N 1
ATOM 877 C CA . ALA A 1 110 ? -4.130 13.952 12.294 1.00 90.62 110 ALA A CA 1
ATOM 878 C C . ALA A 1 110 ? -3.266 14.286 11.064 1.00 90.62 110 ALA A C 1
ATOM 880 O O . ALA A 1 110 ? -3.320 13.549 10.079 1.00 90.62 110 ALA A O 1
ATOM 881 N N . PRO A 1 111 ? -2.447 15.357 11.110 1.00 91.56 111 PRO A N 1
ATOM 882 C CA . PRO A 1 111 ? -1.460 15.625 10.069 1.00 91.56 111 PRO A CA 1
ATOM 883 C C . PRO A 1 111 ? -0.520 14.435 9.868 1.00 91.56 111 PRO A C 1
ATOM 885 O O . PRO A 1 111 ? -0.056 13.834 10.841 1.00 91.56 111 PRO A O 1
ATOM 888 N N . ILE A 1 112 ? -0.219 14.128 8.610 1.00 94.31 112 ILE A N 1
ATOM 889 C CA . ILE A 1 112 ? 0.554 12.943 8.231 1.00 94.31 112 ILE A CA 1
ATOM 890 C C . ILE A 1 112 ? 1.954 13.313 7.750 1.00 94.31 112 ILE A C 1
ATOM 892 O O . ILE A 1 112 ? 2.222 14.433 7.315 1.00 94.31 112 ILE A O 1
ATOM 896 N N . CYS A 1 113 ? 2.861 12.346 7.809 1.00 94.44 113 CYS A N 1
ATOM 897 C CA . CYS A 1 113 ? 4.149 12.412 7.138 1.00 94.44 113 CYS A CA 1
ATOM 898 C C . CYS A 1 113 ? 4.485 11.049 6.532 1.00 94.44 113 CYS A C 1
ATOM 900 O O . CYS A 1 113 ? 4.038 10.008 7.020 1.00 94.44 113 CYS A O 1
ATOM 902 N N . LEU A 1 114 ? 5.285 11.054 5.466 1.00 94.75 114 LEU A N 1
ATOM 903 C CA . LEU A 1 114 ? 5.829 9.821 4.916 1.00 94.75 114 LEU A CA 1
ATOM 904 C C . LEU A 1 114 ? 6.855 9.252 5.897 1.00 94.75 114 LEU A C 1
ATOM 906 O O . LEU A 1 114 ? 7.833 9.918 6.235 1.00 94.75 114 LEU A O 1
ATOM 910 N N . SER A 1 115 ? 6.644 8.013 6.327 1.00 93.94 115 SER A N 1
ATOM 911 C CA . SER A 1 115 ? 7.604 7.313 7.181 1.00 93.94 115 SER A CA 1
ATOM 912 C C . SER A 1 115 ? 8.489 6.341 6.409 1.00 93.94 115 SER A C 1
ATOM 914 O O . SER A 1 115 ? 9.637 6.161 6.797 1.00 93.94 115 SER A O 1
ATOM 916 N N . GLU A 1 116 ? 7.960 5.672 5.387 1.00 94.50 116 GLU A N 1
ATOM 917 C CA . GLU A 1 116 ? 8.698 4.719 4.558 1.00 94.50 116 GLU A CA 1
ATOM 918 C C . GLU A 1 116 ? 8.047 4.655 3.174 1.00 94.50 116 GLU A C 1
ATOM 920 O O . GLU A 1 116 ? 6.826 4.754 3.054 1.00 94.50 116 GLU A O 1
ATOM 925 N N . ALA A 1 117 ? 8.864 4.477 2.139 1.00 95.56 117 ALA A N 1
ATOM 926 C CA . ALA A 1 117 ? 8.416 4.092 0.812 1.00 95.56 117 ALA A CA 1
ATOM 927 C C . ALA A 1 117 ? 9.302 2.940 0.337 1.00 95.56 117 ALA A C 1
ATOM 929 O O . ALA A 1 117 ? 10.520 3.083 0.296 1.00 95.56 117 ALA A O 1
ATOM 930 N N . CYS A 1 118 ? 8.703 1.812 -0.036 1.00 96.12 118 CYS A N 1
ATOM 931 C CA . CYS A 1 118 ? 9.445 0.686 -0.591 1.00 96.12 118 CYS A CA 1
ATOM 932 C C . CYS A 1 118 ? 8.822 0.225 -1.904 1.00 96.12 118 CYS A C 1
ATOM 934 O O . CYS A 1 118 ? 7.616 0.003 -2.000 1.00 96.12 118 CYS A O 1
ATOM 936 N N . LEU A 1 119 ? 9.677 0.003 -2.893 1.00 97.12 119 LEU A N 1
ATOM 937 C CA . LEU A 1 119 ? 9.357 -0.701 -4.121 1.00 97.12 119 LEU A CA 1
ATOM 938 C C . LEU A 1 119 ? 9.605 -2.186 -3.902 1.00 97.12 119 LEU A C 1
ATOM 940 O O . LEU A 1 119 ? 10.665 -2.578 -3.409 1.00 97.12 119 LEU A O 1
ATOM 944 N N . ARG A 1 120 ? 8.636 -3.018 -4.275 1.00 95.44 120 ARG A N 1
ATOM 945 C CA . ARG A 1 120 ? 8.745 -4.474 -4.176 1.00 95.44 120 ARG A CA 1
ATOM 946 C C . ARG A 1 120 ? 8.614 -5.088 -5.553 1.00 95.44 120 ARG A C 1
ATOM 948 O O . ARG A 1 120 ? 7.698 -4.756 -6.296 1.00 95.44 120 ARG A O 1
ATOM 955 N N . HIS A 1 121 ? 9.526 -5.998 -5.859 1.00 95.50 121 HIS A N 1
ATOM 956 C CA . HIS A 1 121 ? 9.476 -6.824 -7.050 1.00 95.50 121 HIS A CA 1
ATOM 957 C C . HIS A 1 121 ? 9.334 -8.287 -6.648 1.00 95.50 121 HIS A C 1
ATOM 959 O O . HIS A 1 121 ? 10.015 -8.750 -5.729 1.00 95.50 121 HIS A O 1
ATOM 965 N N . MET A 1 122 ? 8.480 -9.001 -7.372 1.00 92.50 122 MET A N 1
ATOM 966 C CA . MET A 1 122 ? 8.267 -10.432 -7.219 1.00 92.50 122 MET A CA 1
ATOM 967 C C . MET A 1 122 ? 8.619 -11.104 -8.550 1.00 92.50 122 MET A C 1
ATOM 969 O O . MET A 1 122 ? 7.951 -10.868 -9.552 1.00 92.50 122 MET A O 1
ATOM 973 N N . GLU A 1 123 ? 9.699 -11.882 -8.575 1.00 90.69 123 GLU A N 1
ATOM 974 C CA . GLU A 1 123 ? 10.039 -12.745 -9.710 1.00 90.69 123 GLU A CA 1
ATOM 975 C C . GLU A 1 123 ? 9.048 -13.918 -9.791 1.00 90.69 123 GLU A C 1
ATOM 977 O O . GLU A 1 123 ? 8.542 -14.358 -8.755 1.00 90.69 123 GLU A O 1
ATOM 982 N N . PRO A 1 124 ? 8.797 -14.474 -10.988 1.00 89.00 124 PRO A N 1
ATOM 983 C CA . PRO A 1 124 ? 8.080 -15.734 -11.115 1.00 89.00 124 PRO A CA 1
ATOM 984 C C . PRO A 1 124 ? 8.740 -16.845 -10.287 1.00 89.00 124 PRO A C 1
ATOM 986 O O . PRO A 1 124 ? 9.966 -16.938 -10.197 1.00 89.00 124 PRO A O 1
ATOM 989 N N . TYR A 1 125 ? 7.923 -17.728 -9.726 1.00 83.94 125 TYR A N 1
ATOM 990 C CA . TYR A 1 125 ? 8.363 -18.897 -8.972 1.00 83.94 125 TYR A CA 1
ATOM 991 C C . TYR A 1 125 ? 7.432 -20.073 -9.260 1.00 83.94 125 TYR A C 1
ATOM 993 O O . TYR A 1 125 ? 6.273 -19.895 -9.635 1.00 83.94 125 TYR A O 1
ATOM 1001 N N . GLU A 1 126 ? 7.949 -21.279 -9.059 1.00 81.19 126 GLU A N 1
ATOM 1002 C CA . GLU A 1 126 ? 7.158 -22.504 -9.073 1.00 81.19 126 GLU A CA 1
ATOM 1003 C C . GLU A 1 126 ? 7.024 -23.039 -7.645 1.00 81.19 126 GLU A C 1
ATOM 1005 O O . GLU A 1 126 ? 7.978 -22.994 -6.864 1.00 81.19 126 GLU A O 1
ATOM 1010 N N . GLY A 1 127 ? 5.853 -23.586 -7.316 1.00 77.94 127 GLY A N 1
ATOM 1011 C CA . GLY A 1 127 ? 5.594 -24.244 -6.035 1.00 77.94 127 GLY A CA 1
ATOM 1012 C C . GLY A 1 127 ? 4.520 -23.559 -5.195 1.00 77.94 127 GLY A C 1
ATOM 1013 O O . GLY A 1 127 ? 3.712 -22.778 -5.694 1.00 77.94 127 GLY A O 1
ATOM 1014 N N . GLU A 1 128 ? 4.481 -23.907 -3.910 1.00 73.88 128 GLU A N 1
ATOM 1015 C CA . GLU A 1 128 ? 3.509 -23.346 -2.971 1.00 73.88 128 GLU A CA 1
ATOM 1016 C C . GLU A 1 128 ? 3.811 -21.875 -2.682 1.00 73.88 128 GLU A C 1
ATOM 1018 O O . GLU A 1 128 ? 4.958 -21.496 -2.435 1.00 73.88 128 GLU A O 1
ATOM 1023 N N . GLY A 1 129 ? 2.769 -21.043 -2.684 1.00 71.62 129 GLY A N 1
ATOM 1024 C CA . GLY A 1 129 ? 2.917 -19.628 -2.378 1.00 71.62 129 GLY A CA 1
ATOM 1025 C C . GLY A 1 129 ? 3.406 -19.391 -0.961 1.00 71.62 129 GLY A C 1
ATOM 1026 O O . GLY A 1 129 ? 2.866 -19.938 -0.002 1.00 71.62 129 GLY A O 1
ATOM 1027 N N . TRP A 1 130 ? 4.425 -18.543 -0.819 1.00 77.38 130 TRP A N 1
ATOM 1028 C CA . TRP A 1 130 ? 4.948 -18.174 0.490 1.00 77.38 130 TRP A CA 1
ATOM 1029 C C . TRP A 1 130 ? 4.358 -16.857 0.985 1.00 77.38 130 TRP A C 1
ATOM 1031 O O . TRP A 1 130 ? 4.307 -15.849 0.279 1.00 77.38 130 TRP A O 1
ATOM 1041 N N . ARG A 1 131 ? 3.875 -16.910 2.230 1.00 85.12 131 ARG A N 1
ATOM 1042 C CA . ARG A 1 131 ? 3.245 -15.817 2.968 1.00 85.12 131 ARG A CA 1
ATOM 1043 C C . ARG A 1 131 ? 3.869 -15.767 4.353 1.00 85.12 131 ARG A C 1
ATOM 1045 O O . ARG A 1 131 ? 3.826 -16.751 5.091 1.00 85.12 131 ARG A O 1
ATOM 1052 N N . ARG A 1 132 ? 4.412 -14.612 4.729 1.00 88.56 132 ARG A N 1
ATOM 1053 C CA . ARG A 1 132 ? 4.870 -14.362 6.097 1.00 88.56 132 ARG A CA 1
ATOM 1054 C C . ARG A 1 132 ? 3.890 -13.436 6.800 1.00 88.56 132 ARG A C 1
ATOM 1056 O O . ARG A 1 132 ? 3.915 -12.224 6.600 1.00 88.56 132 ARG A O 1
ATOM 1063 N N . TRP A 1 133 ? 3.044 -14.015 7.640 1.00 93.69 133 TRP A N 1
ATOM 1064 C CA . TRP A 1 133 ? 2.093 -13.266 8.452 1.00 93.69 133 TRP A CA 1
ATOM 1065 C C . TRP A 1 133 ? 2.814 -12.464 9.532 1.00 93.69 133 TRP A C 1
ATOM 1067 O O . TRP A 1 133 ? 3.720 -12.964 10.195 1.00 93.69 133 TRP A O 1
ATOM 1077 N N . HIS A 1 134 ? 2.438 -11.198 9.662 1.00 94.06 134 HIS A N 1
ATOM 1078 C CA . HIS A 1 134 ? 2.907 -10.296 10.705 1.00 94.06 134 HIS A CA 1
ATOM 1079 C C . HIS A 1 134 ? 1.980 -9.079 10.782 1.00 94.06 134 HIS A C 1
ATOM 1081 O O . HIS A 1 134 ? 1.150 -8.857 9.902 1.00 94.06 134 HIS A O 1
ATOM 1087 N N . ARG A 1 135 ? 2.143 -8.288 11.844 1.00 93.38 135 ARG A N 1
ATOM 1088 C CA . ARG A 1 135 ? 1.650 -6.911 11.917 1.00 93.38 135 ARG A CA 1
ATOM 1089 C C . ARG A 1 135 ? 2.865 -5.998 11.881 1.00 93.38 135 ARG A C 1
ATOM 1091 O O . ARG A 1 135 ? 3.783 -6.200 12.675 1.00 93.38 135 ARG A O 1
ATOM 1098 N N . ASP A 1 136 ? 2.862 -4.997 11.010 1.00 91.94 136 ASP A N 1
ATOM 1099 C CA . ASP A 1 136 ? 3.981 -4.050 10.917 1.00 91.94 136 ASP A CA 1
ATOM 1100 C C . ASP A 1 136 ? 4.163 -3.253 12.208 1.00 91.94 136 ASP A C 1
ATOM 1102 O O . ASP A 1 136 ? 5.278 -2.891 12.590 1.00 91.94 136 ASP A O 1
ATOM 1106 N N . ARG A 1 137 ? 3.056 -3.005 12.917 1.00 91.94 137 ARG A N 1
ATOM 1107 C CA . ARG A 1 137 ? 3.026 -2.304 14.196 1.00 91.94 137 ARG A CA 1
ATOM 1108 C C . ARG A 1 137 ? 2.029 -2.943 15.170 1.00 91.94 137 ARG A C 1
ATOM 1110 O O . ARG A 1 137 ? 1.015 -3.486 14.734 1.00 91.94 137 ARG A O 1
ATOM 1117 N N . PRO A 1 138 ? 2.273 -2.845 16.489 1.00 92.44 138 PRO A N 1
ATOM 1118 C CA . PRO A 1 138 ? 1.261 -3.156 17.494 1.00 92.44 138 PRO A CA 1
ATOM 1119 C C . PRO A 1 138 ? 0.059 -2.207 17.406 1.00 92.44 138 PRO A C 1
ATOM 1121 O O . PRO A 1 138 ? 0.189 -1.066 16.958 1.00 92.44 138 PRO A O 1
ATOM 1124 N N . HIS A 1 139 ? -1.091 -2.651 17.910 1.00 95.00 139 HIS A N 1
ATOM 1125 C CA . HIS A 1 139 ? -2.300 -1.833 18.008 1.00 95.00 139 HIS A CA 1
ATOM 1126 C C . HIS A 1 139 ? -2.109 -0.621 18.921 1.00 95.00 139 HIS A C 1
ATOM 1128 O O . HIS A 1 139 ? -1.720 -0.749 20.086 1.00 95.00 139 HIS A O 1
ATOM 1134 N N . TRP A 1 140 ? -2.476 0.559 18.426 1.00 95.06 140 TRP A N 1
ATOM 1135 C CA . TRP A 1 140 ? -2.457 1.786 19.214 1.00 95.06 140 TRP A CA 1
ATOM 1136 C C . TRP A 1 140 ? -3.799 2.005 19.918 1.00 95.06 140 TRP A C 1
ATOM 1138 O O . TRP A 1 140 ? -4.716 2.614 19.380 1.00 95.06 140 TRP A O 1
ATOM 1148 N N . GLN A 1 141 ? -3.912 1.520 21.156 1.00 93.75 141 GLN A N 1
ATOM 1149 C CA . GLN A 1 141 ? -5.172 1.479 21.922 1.00 93.75 141 GLN A CA 1
ATOM 1150 C C . GLN A 1 141 ? -5.877 2.834 22.121 1.00 93.75 141 GLN A C 1
ATOM 1152 O O . GLN A 1 141 ? -7.065 2.864 22.426 1.00 93.75 141 GLN A O 1
ATOM 1157 N N . GLN A 1 142 ? -5.155 3.950 22.001 1.00 94.19 142 GLN A N 1
ATOM 1158 C CA . GLN A 1 142 ? -5.713 5.294 22.193 1.00 94.19 142 GLN A CA 1
ATOM 1159 C C . GLN A 1 142 ? -6.354 5.847 20.913 1.00 94.19 142 GLN A C 1
ATOM 1161 O O . GLN A 1 142 ? -7.123 6.802 20.988 1.00 94.19 142 GLN A O 1
ATOM 1166 N N . HIS A 1 143 ? -6.057 5.258 19.751 1.00 95.81 143 HIS A N 1
ATOM 1167 C CA . HIS A 1 143 ? -6.642 5.659 18.479 1.00 95.81 143 HIS A CA 1
ATOM 1168 C C . HIS A 1 143 ? -7.956 4.903 18.219 1.00 95.81 143 HIS A C 1
ATOM 1170 O O . HIS A 1 143 ? -7.984 3.681 18.391 1.00 95.81 143 HIS A O 1
ATOM 1176 N N . PRO A 1 144 ? -9.033 5.561 17.741 1.00 95.19 144 PRO A N 1
ATOM 1177 C CA . PRO A 1 144 ? -10.333 4.914 17.514 1.00 95.19 144 PRO A CA 1
ATOM 1178 C C . PRO A 1 144 ? -10.297 3.708 16.566 1.00 95.19 144 PRO A C 1
ATOM 1180 O O . PRO A 1 144 ? -11.088 2.780 16.722 1.00 95.19 144 PRO A O 1
ATOM 1183 N N . LEU A 1 145 ? -9.375 3.719 15.599 1.00 96.62 145 LEU A N 1
ATOM 1184 C CA . LEU A 1 145 ? -9.147 2.622 14.648 1.00 96.62 145 LEU A CA 1
ATOM 1185 C C . LEU A 1 145 ? -7.989 1.689 15.045 1.00 96.62 145 LEU A C 1
ATOM 1187 O O . LEU A 1 145 ? -7.585 0.847 14.254 1.00 96.62 145 LEU A O 1
ATOM 1191 N N . ARG A 1 146 ? -7.397 1.880 16.232 1.00 95.38 146 ARG A N 1
ATOM 1192 C CA . ARG A 1 146 ? -6.223 1.143 16.743 1.00 95.38 146 ARG A CA 1
ATOM 1193 C C . ARG A 1 146 ? -4.999 1.095 15.825 1.00 95.38 146 ARG A C 1
ATOM 1195 O O . ARG A 1 146 ? -4.102 0.278 16.025 1.00 95.38 146 ARG A O 1
ATOM 1202 N N . THR A 1 147 ? -4.931 2.000 14.861 1.00 92.50 147 THR A N 1
ATOM 1203 C CA . THR A 1 147 ? -3.822 2.138 13.926 1.00 92.50 147 THR A CA 1
ATOM 1204 C C . THR A 1 147 ? -3.005 3.381 14.242 1.00 92.50 147 THR A C 1
ATOM 1206 O O . THR A 1 147 ? -3.552 4.414 14.612 1.00 92.50 147 THR A O 1
ATOM 1209 N N . GLN A 1 148 ? -1.691 3.264 14.094 1.00 90.06 148 GLN A N 1
ATOM 1210 C CA . GLN A 1 148 ? -0.738 4.376 14.136 1.00 90.06 148 GLN A CA 1
ATOM 1211 C C . GLN A 1 148 ? -0.052 4.594 12.782 1.00 90.06 148 GLN A C 1
ATOM 1213 O O . GLN A 1 148 ? 0.810 5.459 12.658 1.00 90.06 148 GLN A O 1
ATOM 1218 N N . TYR A 1 149 ? -0.360 3.744 11.799 1.00 91.81 149 TYR A N 1
ATOM 1219 C CA . TYR A 1 149 ? 0.364 3.653 10.542 1.00 91.81 149 TYR A CA 1
ATOM 1220 C C . TYR A 1 149 ? -0.546 3.055 9.468 1.00 91.81 149 TYR A C 1
ATOM 1222 O O . TYR A 1 149 ? -1.203 2.045 9.712 1.00 91.81 149 TYR A O 1
ATOM 1230 N N . ILE A 1 150 ? -0.575 3.649 8.277 1.00 94.88 150 ILE A N 1
ATOM 1231 C CA . ILE A 1 150 ? -1.357 3.146 7.142 1.00 94.88 150 ILE A CA 1
ATOM 1232 C C . ILE A 1 150 ? -0.412 2.823 5.989 1.00 94.88 150 ILE A C 1
ATOM 1234 O O . ILE A 1 150 ? 0.430 3.641 5.629 1.00 94.88 150 ILE A O 1
ATOM 1238 N N . HIS A 1 151 ? -0.566 1.631 5.409 1.00 95.62 151 HIS A N 1
ATOM 1239 C CA . HIS A 1 151 ? 0.123 1.244 4.178 1.00 95.62 151 HIS A CA 1
ATOM 1240 C C . HIS A 1 151 ? -0.759 1.618 2.991 1.00 95.62 151 HIS A C 1
ATOM 1242 O O . HIS A 1 151 ? -1.886 1.137 2.885 1.00 95.62 151 HIS A O 1
ATOM 1248 N N . ALA A 1 152 ? -0.234 2.437 2.084 1.00 95.19 152 ALA A N 1
ATOM 1249 C CA . ALA A 1 152 ? -0.797 2.587 0.751 1.00 95.19 152 ALA A CA 1
ATOM 1250 C C . ALA A 1 152 ? -0.079 1.608 -0.184 1.00 95.19 152 ALA A C 1
ATOM 1252 O O . ALA A 1 152 ? 1.083 1.812 -0.535 1.00 95.19 152 ALA A O 1
ATOM 1253 N N . LEU A 1 153 ? -0.757 0.519 -0.546 1.00 95.94 153 LEU A N 1
ATOM 1254 C CA . LEU A 1 153 ? -0.261 -0.442 -1.525 1.00 95.94 153 LEU A CA 1
ATOM 1255 C C . LEU A 1 153 ? -0.774 -0.047 -2.912 1.00 95.94 153 LEU A C 1
ATOM 1257 O O . LEU A 1 153 ? -1.979 0.076 -3.109 1.00 95.94 153 LEU A O 1
ATOM 1261 N N . VAL A 1 154 ? 0.142 0.124 -3.861 1.00 96.25 154 VAL A N 1
ATOM 1262 C CA . VAL A 1 154 ? -0.170 0.461 -5.253 1.00 96.25 154 VAL A CA 1
ATOM 1263 C C . VAL A 1 154 ? 0.471 -0.586 -6.151 1.00 96.25 154 VAL A C 1
ATOM 1265 O O . VAL A 1 154 ? 1.681 -0.813 -6.073 1.00 96.25 154 VAL A O 1
ATOM 1268 N N . TYR A 1 155 ? -0.329 -1.225 -7.000 1.00 97.19 155 TYR A N 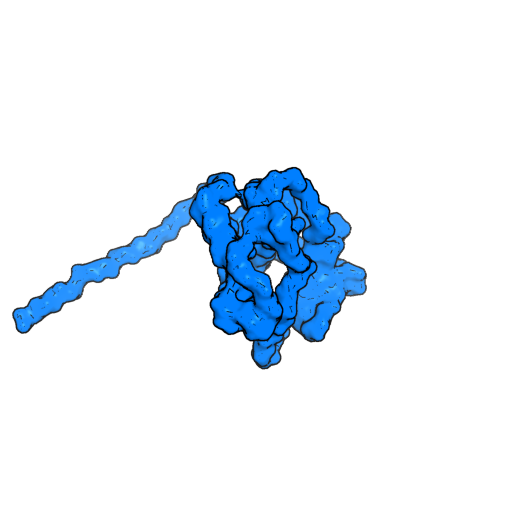1
ATOM 1269 C CA . TYR A 1 155 ? 0.188 -2.162 -7.986 1.00 97.19 155 TYR A CA 1
ATOM 1270 C C . TYR A 1 155 ? 0.662 -1.423 -9.237 1.00 97.19 155 TYR A C 1
ATOM 1272 O O . TYR A 1 155 ? -0.063 -0.622 -9.809 1.00 97.19 155 TYR A O 1
ATOM 1280 N N . LEU A 1 156 ? 1.890 -1.708 -9.676 1.00 96.25 156 LEU A N 1
ATOM 1281 C CA . LEU A 1 156 ? 2.435 -1.259 -10.969 1.00 96.25 156 LEU A CA 1
ATOM 1282 C C . LEU A 1 156 ? 2.387 -2.380 -12.027 1.00 96.25 156 LEU A C 1
ATOM 1284 O O . LEU A 1 156 ? 2.989 -2.289 -13.096 1.00 96.25 156 LEU A O 1
ATOM 1288 N N . ALA A 1 157 ? 1.717 -3.480 -11.703 1.00 95.62 157 ALA A N 1
ATOM 1289 C CA . ALA A 1 157 ? 1.510 -4.654 -12.536 1.00 95.62 157 ALA A CA 1
ATOM 1290 C C . ALA A 1 157 ? 0.073 -5.127 -12.348 1.00 95.62 157 ALA A C 1
ATOM 1292 O O . ALA A 1 157 ? -0.491 -4.902 -11.280 1.00 95.62 157 ALA A O 1
ATOM 1293 N N . ASP A 1 158 ? -0.480 -5.817 -13.337 1.00 96.06 158 ASP A N 1
ATOM 1294 C CA . ASP A 1 158 ? -1.720 -6.551 -13.122 1.00 96.06 158 ASP A CA 1
ATOM 1295 C C . ASP A 1 158 ? -1.464 -7.683 -12.123 1.00 96.06 158 ASP A C 1
ATOM 1297 O O . ASP A 1 158 ? -0.454 -8.390 -12.208 1.00 96.06 158 ASP A O 1
ATOM 1301 N N . VAL A 1 159 ? -2.367 -7.812 -11.156 1.00 95.38 159 VAL A N 1
ATOM 1302 C CA . VAL A 1 159 ? -2.320 -8.810 -10.094 1.00 95.38 159 VAL A CA 1
ATOM 1303 C C . VAL A 1 159 ? -3.633 -9.579 -10.085 1.00 95.38 159 VAL A C 1
ATOM 1305 O O . VAL A 1 159 ? -4.693 -9.024 -9.801 1.00 95.38 159 VAL A O 1
ATOM 1308 N N . ASP A 1 160 ? -3.551 -10.873 -10.361 1.00 94.25 160 ASP A N 1
ATOM 1309 C CA . ASP A 1 160 ? -4.661 -11.826 -10.344 1.00 94.25 160 ASP A CA 1
ATOM 1310 C C . ASP A 1 160 ? -4.274 -13.138 -9.636 1.00 94.25 160 ASP A C 1
ATOM 1312 O O . ASP A 1 160 ? -3.168 -13.259 -9.094 1.00 94.25 160 ASP A O 1
ATOM 1316 N N . GLU A 1 161 ? -5.168 -14.137 -9.663 1.00 91.44 161 GLU A N 1
ATOM 1317 C CA . GLU A 1 161 ? -4.962 -15.440 -9.012 1.00 91.44 161 GLU A CA 1
ATOM 1318 C C . GLU A 1 161 ? -3.731 -16.215 -9.518 1.00 91.44 161 GLU A C 1
ATOM 1320 O O . GLU A 1 161 ? -3.300 -17.176 -8.878 1.00 91.44 161 GLU A O 1
ATOM 1325 N N . THR A 1 162 ? -3.184 -15.847 -10.677 1.00 90.12 162 THR A N 1
ATOM 1326 C CA . THR A 1 162 ? -2.020 -16.493 -11.296 1.00 90.12 162 THR A CA 1
ATOM 1327 C C . THR A 1 162 ? -0.699 -15.805 -10.951 1.00 90.12 162 THR A C 1
ATOM 1329 O O . THR A 1 162 ? 0.373 -16.324 -11.269 1.00 90.12 162 THR A O 1
ATOM 1332 N N . THR A 1 163 ? -0.757 -14.659 -10.271 1.00 90.19 163 THR A N 1
ATOM 1333 C CA . THR A 1 163 ? 0.401 -13.827 -9.923 1.00 90.19 163 THR A CA 1
ATOM 1334 C C . THR A 1 163 ? 0.627 -13.759 -8.411 1.00 90.19 163 THR A C 1
ATOM 1336 O O . THR A 1 163 ? -0.132 -14.293 -7.604 1.00 90.19 163 THR A O 1
ATOM 1339 N N . HIS A 1 164 ? 1.697 -13.079 -7.995 1.00 88.88 164 HIS A N 1
ATOM 1340 C CA . HIS A 1 164 ? 1.868 -12.725 -6.592 1.00 88.88 164 HIS A CA 1
ATOM 1341 C C . HIS A 1 164 ? 0.951 -11.575 -6.192 1.00 88.88 164 HIS A C 1
ATOM 1343 O O . HIS A 1 164 ? 1.070 -10.476 -6.728 1.00 88.88 164 HIS A O 1
ATOM 1349 N N . CYS A 1 165 ? 0.148 -11.794 -5.156 1.00 91.62 165 CYS A N 1
ATOM 1350 C CA . CYS A 1 165 ? -0.695 -10.771 -4.557 1.00 91.62 165 CYS A CA 1
ATOM 1351 C C . CYS A 1 165 ? -0.292 -10.455 -3.111 1.00 91.62 165 CYS A C 1
ATOM 1353 O O . CYS A 1 165 ? 0.504 -11.157 -2.479 1.00 91.62 165 CYS A O 1
ATOM 1355 N N . PHE A 1 166 ? -0.840 -9.360 -2.587 1.00 93.25 166 PHE A N 1
ATOM 1356 C CA . PHE A 1 166 ? -0.753 -9.050 -1.165 1.00 93.25 166 PHE A CA 1
ATOM 1357 C C . PHE A 1 166 ? -1.955 -9.682 -0.468 1.00 93.25 166 PHE A C 1
ATOM 1359 O O . PHE A 1 166 ? -3.095 -9.428 -0.852 1.00 93.25 166 PHE A O 1
ATOM 1366 N N . SER A 1 167 ? -1.700 -10.486 0.558 1.00 94.69 167 SER A N 1
ATOM 1367 C CA . SER A 1 167 ? -2.749 -11.094 1.373 1.00 94.69 167 SER A CA 1
ATOM 1368 C C . SER A 1 167 ? -2.834 -10.393 2.724 1.00 94.69 167 SER A C 1
ATOM 1370 O O . SER A 1 167 ? -1.809 -10.087 3.335 1.00 94.69 167 SER A O 1
ATOM 1372 N N . LEU A 1 168 ? -4.046 -10.213 3.235 1.00 96.50 168 LEU A N 1
ATOM 1373 C CA . LEU A 1 168 ? -4.288 -9.739 4.597 1.00 96.50 168 LEU A CA 1
ATOM 1374 C C . LEU A 1 168 ? -5.331 -10.605 5.304 1.00 96.50 168 LEU A C 1
ATOM 1376 O O . LEU A 1 168 ? -6.090 -11.332 4.667 1.00 96.50 168 LEU A O 1
ATOM 1380 N N . SER A 1 169 ? -5.365 -10.525 6.632 1.00 97.56 169 SER A N 1
ATOM 1381 C CA . SER A 1 169 ? -6.454 -11.072 7.439 1.00 97.56 169 SER A CA 1
ATOM 1382 C C . SER A 1 169 ? -7.254 -9.901 8.008 1.00 97.56 169 SER A C 1
ATOM 1384 O O . SER A 1 169 ? -6.685 -9.131 8.785 1.00 97.56 169 SER A O 1
ATOM 1386 N N . PRO A 1 170 ? -8.525 -9.720 7.608 1.00 97.62 170 PRO A N 1
ATOM 1387 C CA . PRO A 1 170 ? -9.349 -8.621 8.090 1.00 97.62 170 PRO A CA 1
ATOM 1388 C C . PRO A 1 170 ? -9.469 -8.601 9.615 1.00 97.62 170 PRO A C 1
ATOM 1390 O O . PRO A 1 170 ? -9.679 -9.632 10.260 1.00 97.62 170 PRO A O 1
ATOM 1393 N N . GLU A 1 171 ? -9.377 -7.408 10.195 1.00 96.56 171 GLU A N 1
ATOM 1394 C CA . GLU A 1 171 ? -9.490 -7.204 11.638 1.00 96.56 171 GLU A CA 1
ATOM 1395 C C . GLU A 1 171 ? -10.298 -5.932 11.920 1.00 96.56 171 GLU A C 1
ATOM 1397 O O . GLU A 1 171 ? -9.928 -4.839 11.490 1.00 96.56 171 GLU A O 1
ATOM 1402 N N . ALA A 1 172 ? -11.413 -6.069 12.642 1.00 96.69 172 ALA A N 1
ATOM 1403 C CA . ALA A 1 172 ? -12.225 -4.924 13.041 1.00 96.69 172 ALA A CA 1
ATOM 1404 C C . ALA A 1 172 ? -11.557 -4.152 14.187 1.00 96.69 172 ALA A C 1
ATOM 1406 O O . ALA A 1 172 ? -11.031 -4.744 15.131 1.00 96.69 172 ALA A O 1
ATOM 1407 N N . ALA A 1 173 ? -11.654 -2.823 14.158 1.00 96.00 173 ALA A N 1
ATOM 1408 C CA . ALA A 1 173 ? -11.031 -1.932 15.134 1.00 96.00 173 ALA A CA 1
ATOM 1409 C C . ALA A 1 173 ? -11.481 -2.183 16.586 1.00 96.00 173 ALA A C 1
ATOM 1411 O O . ALA A 1 173 ? -10.733 -1.899 17.521 1.00 96.00 173 ALA A O 1
ATOM 1412 N N . ASP A 1 174 ? -12.691 -2.706 16.797 1.00 94.75 174 ASP A N 1
ATOM 1413 C CA . ASP A 1 174 ? -13.255 -3.024 18.112 1.00 94.75 174 ASP A CA 1
ATOM 1414 C C . ASP A 1 174 ? -13.216 -4.519 18.472 1.00 94.75 174 ASP A C 1
ATOM 1416 O O . ASP A 1 174 ? -13.598 -4.886 19.587 1.00 94.75 174 ASP A O 1
ATOM 1420 N N . ALA A 1 175 ? -12.685 -5.382 17.598 1.00 94.88 175 ALA A N 1
ATOM 1421 C CA . ALA A 1 175 ? -12.518 -6.803 17.888 1.00 94.88 175 ALA A CA 1
ATOM 1422 C C . ALA A 1 175 ? -11.494 -7.047 19.018 1.00 94.88 175 ALA A C 1
ATOM 1424 O O . ALA A 1 175 ? -10.662 -6.188 19.310 1.00 94.88 175 ALA A O 1
ATOM 1425 N N . PRO A 1 176 ? -11.509 -8.211 19.690 1.00 95.44 176 PRO A N 1
ATOM 1426 C CA . PRO A 1 176 ? -10.404 -8.619 20.555 1.00 95.44 176 PRO A CA 1
ATOM 1427 C C . PRO A 1 176 ? -9.081 -8.660 19.780 1.00 95.44 176 PRO A C 1
ATOM 1429 O O . PRO A 1 176 ? -9.061 -9.106 18.637 1.00 95.44 176 PRO A O 1
ATOM 1432 N N . ILE A 1 177 ? -7.986 -8.234 20.413 1.00 95.38 177 ILE A N 1
ATOM 1433 C CA . ILE A 1 177 ? -6.642 -8.371 19.841 1.00 95.38 177 ILE A CA 1
ATOM 1434 C C . ILE A 1 177 ? -6.189 -9.808 20.062 1.00 95.38 177 ILE A C 1
ATOM 1436 O O . ILE A 1 177 ? -6.008 -10.227 21.205 1.00 95.38 177 ILE A O 1
ATOM 1440 N N . LEU A 1 178 ? -6.019 -10.536 18.965 1.00 96.19 178 LEU A N 1
ATOM 1441 C CA . LEU A 1 178 ? -5.625 -11.939 18.960 1.00 96.19 178 LEU A CA 1
ATOM 1442 C C . LEU A 1 178 ? -4.181 -12.101 18.483 1.00 96.19 178 LEU A C 1
ATOM 1444 O O . LEU A 1 178 ? -3.656 -11.276 17.715 1.00 96.19 178 LEU A O 1
ATOM 1448 N N . ASP A 1 179 ? -3.542 -13.184 18.915 1.00 96.31 179 ASP A N 1
ATOM 1449 C CA . ASP A 1 179 ? -2.291 -13.619 18.307 1.00 96.31 179 ASP A CA 1
ATOM 1450 C C . ASP A 1 179 ? -2.517 -14.118 16.870 1.00 96.31 179 ASP A C 1
ATOM 1452 O O . ASP A 1 179 ? -3.633 -14.129 16.348 1.00 96.31 179 ASP A O 1
ATOM 1456 N N . GLN A 1 180 ? -1.434 -14.469 16.184 1.00 94.88 180 GLN A N 1
ATOM 1457 C CA . GLN A 1 180 ? -1.515 -14.896 14.791 1.00 94.88 180 GLN A CA 1
ATOM 1458 C C . GLN A 1 180 ? -2.297 -16.209 14.620 1.00 94.88 180 GLN A C 1
ATOM 1460 O O . GLN A 1 180 ? -3.020 -16.352 13.633 1.00 94.88 180 GLN A O 1
ATOM 1465 N N . GLU A 1 181 ? -2.148 -17.160 15.545 1.00 95.88 181 GLU A N 1
ATOM 1466 C CA . GLU A 1 181 ? -2.761 -18.491 15.445 1.00 95.88 181 GLU A CA 1
ATOM 1467 C C . GLU A 1 181 ? -4.285 -18.409 15.565 1.00 95.88 181 GLU A C 1
ATOM 1469 O O . GLU A 1 181 ? -4.998 -19.146 14.885 1.00 95.88 181 GLU A O 1
ATOM 1474 N N . GLU A 1 182 ? -4.784 -17.462 16.358 1.00 97.56 182 GLU A N 1
ATOM 1475 C CA . GLU A 1 182 ? -6.213 -17.207 16.531 1.00 97.56 182 GLU A CA 1
ATOM 1476 C C . GLU A 1 182 ? -6.780 -16.190 15.522 1.00 97.56 182 GLU A C 1
ATOM 1478 O O . GLU A 1 182 ? -7.939 -16.308 15.106 1.00 97.56 182 GLU A O 1
ATOM 1483 N N . GLN A 1 183 ? -5.987 -15.200 15.092 1.00 97.00 183 GLN A N 1
ATOM 1484 C CA . GLN A 1 183 ? -6.435 -14.167 14.151 1.00 97.00 183 GLN A CA 1
ATOM 1485 C C . GLN A 1 183 ? -6.719 -14.743 12.762 1.00 97.00 183 GLN A C 1
ATOM 1487 O O . GLN A 1 183 ? -7.759 -14.430 12.184 1.00 97.00 183 GLN A O 1
ATOM 1492 N N . LEU A 1 184 ? -5.827 -15.583 12.221 1.00 96.75 184 LEU A N 1
ATOM 1493 C CA . LEU A 1 184 ? -5.960 -16.067 10.841 1.00 96.75 184 LEU A CA 1
ATOM 1494 C C . LEU A 1 184 ? -7.238 -16.898 10.618 1.00 96.75 184 LEU A C 1
ATOM 1496 O O . LEU A 1 184 ? -7.944 -16.623 9.647 1.00 96.75 184 LEU A O 1
ATOM 1500 N N . PRO A 1 185 ? -7.613 -17.854 11.495 1.00 97.19 185 PRO A N 1
ATOM 1501 C CA . PRO A 1 185 ? -8.881 -18.569 11.360 1.00 97.19 185 PRO A CA 1
ATOM 1502 C C . PRO A 1 185 ? -10.107 -17.668 11.541 1.00 97.19 185 PRO A C 1
ATOM 1504 O O . PRO A 1 185 ? -11.133 -17.903 10.908 1.00 97.19 185 PRO A O 1
ATOM 1507 N N . ARG A 1 186 ? -10.021 -16.646 12.406 1.00 96.38 186 ARG A N 1
ATOM 1508 C CA . ARG A 1 186 ? -11.140 -15.738 12.691 1.00 96.38 186 ARG A CA 1
ATOM 1509 C C . ARG A 1 186 ? -11.407 -14.762 11.550 1.00 96.38 186 ARG A C 1
ATOM 1511 O O . ARG A 1 186 ? -12.555 -14.614 11.142 1.00 96.38 186 ARG A O 1
ATOM 1518 N N . GLY A 1 187 ? -10.377 -14.040 11.116 1.00 95.62 187 GLY A N 1
ATOM 1519 C CA . GLY A 1 187 ? -10.490 -13.024 10.069 1.00 95.62 187 GLY A CA 1
ATOM 1520 C C . GLY A 1 187 ? -10.549 -13.634 8.672 1.00 95.62 187 GLY A C 1
ATOM 1521 O O . GLY A 1 187 ? -11.076 -13.019 7.749 1.00 95.62 187 GLY A O 1
ATOM 1522 N N . GLY A 1 188 ? -10.038 -14.856 8.515 1.00 97.00 188 GLY A N 1
ATOM 1523 C CA . GLY A 1 188 ? -9.804 -15.456 7.212 1.00 97.00 188 GLY A CA 1
ATOM 1524 C C . GLY A 1 188 ? -8.634 -14.790 6.491 1.00 97.00 188 GLY A C 1
ATOM 1525 O O . GLY A 1 188 ? -7.846 -14.049 7.084 1.00 97.00 188 GLY A O 1
ATOM 1526 N N . ILE A 1 189 ? -8.524 -15.083 5.199 1.00 95.69 189 ILE A N 1
ATOM 1527 C CA . ILE A 1 189 ? -7.496 -14.550 4.305 1.00 95.69 189 ILE A CA 1
ATOM 1528 C C . ILE A 1 189 ? -8.205 -13.887 3.131 1.00 95.69 189 ILE A C 1
ATOM 1530 O O . ILE A 1 189 ? -9.079 -14.492 2.512 1.00 95.69 189 ILE A O 1
ATOM 1534 N N . VAL A 1 190 ? -7.810 -12.655 2.831 1.00 96.75 190 VAL A N 1
ATOM 1535 C CA . VAL A 1 190 ? -8.226 -11.921 1.639 1.00 96.75 190 VAL A CA 1
ATOM 1536 C C . VAL A 1 190 ? -6.987 -11.681 0.793 1.00 96.75 190 VAL A C 1
ATOM 1538 O O . VAL A 1 190 ? -6.043 -11.034 1.247 1.00 96.75 190 VAL A O 1
ATOM 1541 N N . ASP A 1 191 ? -7.006 -12.213 -0.423 1.00 95.56 191 ASP A N 1
ATOM 1542 C CA . ASP A 1 191 ? -6.015 -11.942 -1.458 1.00 95.56 191 ASP A CA 1
ATOM 1543 C C . ASP A 1 191 ? -6.460 -10.702 -2.248 1.00 95.56 191 ASP A C 1
ATOM 1545 O O . ASP A 1 191 ? -7.596 -10.631 -2.721 1.00 95.56 191 ASP A O 1
ATOM 1549 N N . LEU A 1 192 ? -5.596 -9.689 -2.333 1.00 95.44 192 LEU A N 1
ATOM 1550 C CA . LEU A 1 192 ? -5.903 -8.441 -3.028 1.00 95.44 192 LEU A CA 1
ATOM 1551 C C . LEU A 1 192 ? -5.464 -8.537 -4.491 1.00 95.44 192 LEU A C 1
ATOM 1553 O O . LEU A 1 192 ? -4.272 -8.582 -4.783 1.00 95.44 192 LEU A O 1
ATOM 1557 N N . HIS A 1 193 ? -6.434 -8.552 -5.401 1.00 95.88 193 HIS A N 1
ATOM 1558 C CA . HIS A 1 193 ? -6.222 -8.552 -6.850 1.00 95.88 193 HIS A CA 1
ATOM 1559 C C . HIS A 1 193 ? -6.677 -7.224 -7.457 1.00 95.88 193 HIS A C 1
ATOM 1561 O O . HIS A 1 193 ? -7.545 -6.536 -6.910 1.00 95.88 193 HIS A O 1
ATOM 1567 N N . GLY A 1 194 ? -6.107 -6.874 -8.601 1.00 95.19 194 GLY A N 1
ATOM 1568 C CA . GLY A 1 194 ? -6.460 -5.679 -9.348 1.00 95.19 194 GLY A CA 1
ATOM 1569 C C . GLY A 1 194 ? -5.504 -5.429 -10.513 1.00 95.19 194 GLY A C 1
ATOM 1570 O O . GLY A 1 194 ? -4.385 -5.942 -10.508 1.00 95.19 194 GLY A O 1
ATOM 1571 N N . PRO A 1 195 ? -5.936 -4.651 -11.516 1.00 95.81 195 PRO A N 1
ATOM 1572 C CA . PRO A 1 195 ? -5.042 -4.184 -12.569 1.00 95.81 195 PRO A CA 1
ATOM 1573 C C . PRO A 1 195 ? -3.944 -3.271 -12.005 1.00 95.81 195 PRO A C 1
ATOM 1575 O O . PRO A 1 195 ? -4.006 -2.822 -10.856 1.00 95.81 195 PRO A O 1
ATOM 1578 N N . ALA A 1 196 ? -2.944 -2.970 -12.829 1.00 95.38 196 ALA A N 1
ATOM 1579 C CA . ALA A 1 196 ? -1.966 -1.942 -12.505 1.00 95.38 196 ALA A CA 1
ATOM 1580 C C . ALA A 1 196 ? -2.644 -0.573 -12.321 1.00 95.38 196 ALA A C 1
ATOM 1582 O O . ALA A 1 196 ? -3.251 -0.043 -13.253 1.00 95.38 196 ALA A O 1
ATOM 1583 N N . GLY A 1 197 ? -2.421 0.037 -11.158 1.00 92.19 197 GLY A N 1
ATOM 1584 C CA . GLY A 1 197 ? -2.760 1.418 -10.830 1.00 92.19 197 GLY A CA 1
ATOM 1585 C C . GLY A 1 197 ? -3.975 1.621 -9.946 1.00 92.19 197 GLY A C 1
ATOM 1586 O O . GLY A 1 197 ? -4.951 0.855 -10.009 1.00 92.19 197 GLY A O 1
#

Foldseek 3Di:
DDDDDDDDPDDPDDDDDDDDDPDDQQDPVQLVVCQFFVDGDLADLDDPVVLQVVLVLLVVLCVVCVVPQWDDDPDPFKIKGWPCCVRRVCVVVVVPRCSVLSRVCVNQVDDDDDDIDMDMGGHDDDDDDDDDDDDPDAFCVVGQQSDPDDDDDFASAFFDPRDDFDKDQTDRSPDDDDDPVVRCVVRPIDTDGDGGD